Protein AF-A0A7C1H0N2-F1 (afdb_monomer)

Nearest PDB structures (foldseek):
  5ncs-assembly2_B  TM=9.407E-01  e=5.069E-09  Tannerella forsythia 92A2
  5nct-assembly1_A  TM=9.776E-01  e=1.432E-08  Tannerella forsythia
  4y3k-assembly2_B  TM=9.175E-01  e=9.668E-07  Homo sapiens
  5ei0-assembly1_A  TM=9.059E-01  e=1.722E-06  Homo sapiens
  5ei0-assembly2_E  TM=8.976E-01  e=2.732E-06  Homo sapiens

Foldseek 3Di:
DDDPPPPPPPPPDDDDPQPDDDDDDDPDDPDPDPPDPQPPQLVVLLVVLVVVVVVVVCVVDPPDDDDDDSLLVLLVLLLVLLVDDDPVNCVSCVSSSNNVPDNVRNQQSQQVVQVCVCVVDPSGHDFDAAEDEEALPDDDDPVSVVSCCVRVVYHYHHDDPVDPCVVVVVVVVVCVRSVNPD

Mean predicted aligned error: 9.92 Å

Secondary structure (DSSP, 8-state):
---------------------------------------HHHHHHHHHHHHHHHHHHHHHSTTS-----HHHHHHHHHHHHTT--HHHHHHHHHHTT-TTS-HHHHHHHHHHHHHHHTTS-TTS------EEEEETTS---HHHHHHHHHHH--EEEEE-TTSTHHHHHHHHHHHHHHTS--

Radius of gyration: 18.9 Å; Cα contacts (8 Å, |Δi|>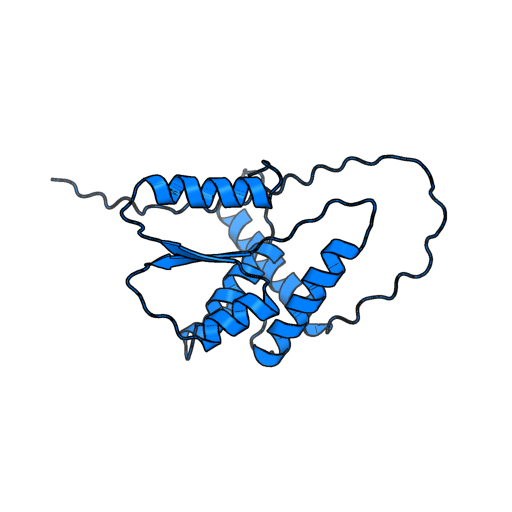4): 130; chains: 1; bounding box: 40×58×52 Å

Sequence (182 aa):
MRYCGSFVVVAILFVLLVSFSKNSSNASGLGQKKRSFLPKNVVEASNRFGMNLYNVIVVQDKDQNVVISPFSISLALMMAANGAAGKTLTEMQKVLQISDISLEKINPTVEKLMTELVKLDPGLSLKIGNSIWFRDDFQFKKTFFEQVKKYYHAELAAMNFDDPASLEQINSWISNATNNKI

Solvent-accessible surface area (backbone atoms only — not comparable to full-atom values): 11379 Å² total; per-residue (Å²): 138,86,82,81,78,74,77,80,73,80,76,80,78,57,66,82,77,80,81,84,70,83,83,91,80,80,97,76,76,92,62,84,70,78,74,79,87,67,60,65,69,59,55,51,15,51,52,51,28,33,55,52,51,49,56,55,47,56,69,70,48,68,98,58,91,86,69,78,56,50,66,64,54,48,50,56,51,51,52,53,41,67,73,45,57,70,70,60,26,52,53,51,28,51,63,52,46,36,72,94,53,56,66,85,60,48,40,61,51,50,29,49,48,55,64,45,58,52,62,68,45,90,85,51,94,57,78,89,72,42,72,48,79,41,56,65,91,59,88,74,61,64,68,43,56,53,48,36,36,70,31,56,60,34,46,78,42,73,37,61,84,86,44,78,65,48,60,56,54,53,50,51,50,47,16,62,56,52,75,68,66,82

Structure (mmCIF, N/CA/C/O backbone):
data_AF-A0A7C1H0N2-F1
#
_entry.id   AF-A0A7C1H0N2-F1
#
loop_
_atom_site.group_PDB
_atom_site.id
_atom_site.type_symbol
_atom_site.label_atom_id
_atom_site.label_alt_id
_atom_site.label_comp_id
_atom_site.label_asym_id
_atom_site.label_entity_id
_atom_site.label_seq_id
_atom_site.pdbx_PDB_ins_code
_atom_site.Cartn_x
_atom_site.Cartn_y
_atom_site.Cartn_z
_atom_site.occupancy
_atom_site.B_iso_or_equiv
_atom_site.auth_seq_id
_atom_site.auth_comp_id
_atom_site.auth_asym_id
_atom_site.auth_atom_id
_atom_site.pdbx_PDB_model_num
ATOM 1 N N . MET A 1 1 ? 10.683 -39.682 -11.875 1.00 37.03 1 MET A N 1
ATOM 2 C CA . MET A 1 1 ? 11.316 -38.412 -11.460 1.00 37.03 1 MET A CA 1
ATOM 3 C C . MET A 1 1 ? 10.219 -37.413 -11.166 1.00 37.03 1 MET A C 1
ATOM 5 O O . MET A 1 1 ? 9.351 -37.213 -12.003 1.00 37.03 1 MET A O 1
ATOM 9 N N . ARG A 1 2 ? 10.206 -36.902 -9.936 1.00 36.12 2 ARG A N 1
ATOM 10 C CA . ARG A 1 2 ? 9.238 -35.938 -9.411 1.00 36.12 2 ARG A CA 1
ATOM 11 C C . ARG A 1 2 ? 9.742 -34.529 -9.729 1.00 36.12 2 ARG A C 1
ATOM 13 O O . ARG A 1 2 ? 10.876 -34.236 -9.379 1.00 36.12 2 ARG A O 1
ATOM 20 N N . TYR A 1 3 ? 8.900 -33.668 -10.289 1.00 38.75 3 TYR A N 1
ATOM 21 C CA . TYR A 1 3 ? 9.014 -32.223 -10.089 1.00 38.75 3 TYR A CA 1
ATOM 22 C C . TYR A 1 3 ? 7.705 -31.749 -9.469 1.00 38.75 3 TYR A C 1
ATOM 24 O O . TYR A 1 3 ? 6.713 -31.490 -10.141 1.00 38.75 3 TYR A O 1
ATOM 32 N N . CYS A 1 4 ? 7.714 -31.746 -8.137 1.00 36.38 4 CYS A N 1
ATOM 33 C CA . CYS A 1 4 ? 6.770 -31.019 -7.313 1.00 36.38 4 CYS A CA 1
ATOM 34 C C . CYS A 1 4 ? 7.199 -29.551 -7.409 1.00 36.38 4 CYS A C 1
ATOM 36 O O . CYS A 1 4 ? 8.221 -29.171 -6.839 1.00 36.38 4 CYS A O 1
ATOM 38 N N . GLY A 1 5 ? 6.502 -28.762 -8.225 1.00 34.25 5 GLY A N 1
ATOM 39 C CA . GLY A 1 5 ? 6.701 -27.321 -8.265 1.00 34.25 5 GLY A CA 1
ATOM 40 C C . GLY A 1 5 ? 6.176 -26.734 -6.965 1.00 34.25 5 GLY A C 1
ATOM 41 O O . GLY A 1 5 ? 4.974 -26.511 -6.838 1.00 34.25 5 GLY A O 1
ATOM 42 N N . SER A 1 6 ? 7.065 -26.528 -5.993 1.00 33.34 6 SER A N 1
ATOM 43 C CA . SER A 1 6 ? 6.786 -25.679 -4.842 1.00 33.34 6 SER A CA 1
ATOM 44 C C . SER A 1 6 ? 6.386 -24.307 -5.367 1.00 33.34 6 SER A C 1
ATOM 46 O O . SER A 1 6 ? 7.228 -23.539 -5.829 1.00 33.34 6 SER A O 1
ATOM 48 N N . PHE A 1 7 ? 5.091 -24.005 -5.304 1.00 33.84 7 PHE A N 1
ATOM 49 C CA . PHE A 1 7 ? 4.634 -22.630 -5.236 1.00 33.84 7 PHE A CA 1
ATOM 50 C C . PHE A 1 7 ? 5.364 -22.004 -4.051 1.00 33.84 7 PHE A C 1
ATOM 52 O O . PHE A 1 7 ? 5.112 -22.355 -2.898 1.00 33.84 7 PHE A O 1
ATOM 59 N N . VAL A 1 8 ? 6.318 -21.122 -4.340 1.00 31.16 8 VAL A N 1
ATOM 60 C CA . VAL A 1 8 ? 6.863 -20.206 -3.347 1.00 31.16 8 VAL A CA 1
ATOM 61 C C . VAL A 1 8 ? 5.700 -19.304 -2.960 1.00 31.16 8 VAL A C 1
ATOM 63 O O . VAL A 1 8 ? 5.381 -18.329 -3.636 1.00 31.16 8 VAL A O 1
ATOM 66 N N . VAL A 1 9 ? 4.995 -19.703 -1.907 1.00 30.50 9 VAL A N 1
ATOM 67 C CA . VAL A 1 9 ? 4.082 -18.831 -1.186 1.00 30.50 9 VAL A CA 1
ATOM 68 C C . VAL A 1 9 ? 4.971 -17.745 -0.600 1.00 30.50 9 VAL A C 1
ATOM 70 O O . VAL A 1 9 ? 5.688 -17.974 0.371 1.00 30.50 9 VAL A O 1
ATOM 73 N N . VAL A 1 10 ? 4.979 -16.572 -1.231 1.00 31.38 10 VAL A N 1
ATOM 74 C CA . VAL A 1 10 ? 5.470 -15.356 -0.586 1.00 31.38 10 VAL A CA 1
ATOM 75 C C . VAL A 1 10 ? 4.502 -15.098 0.561 1.00 31.38 10 VAL A C 1
ATOM 77 O O . VAL A 1 10 ? 3.407 -14.571 0.372 1.00 31.38 10 VAL A O 1
ATOM 80 N N . ALA A 1 11 ? 4.867 -15.585 1.743 1.00 27.66 11 ALA A N 1
ATOM 81 C CA . ALA A 1 11 ? 4.147 -15.324 2.969 1.00 27.66 11 ALA A CA 1
ATOM 82 C C . ALA A 1 11 ? 4.303 -13.834 3.280 1.00 27.66 11 ALA A C 1
ATOM 84 O O . ALA A 1 11 ? 5.324 -13.396 3.802 1.00 27.66 11 ALA A O 1
ATOM 85 N N . ILE A 1 12 ? 3.295 -13.039 2.929 1.00 36.34 12 ILE A N 1
ATOM 86 C CA . ILE A 1 12 ? 3.193 -11.668 3.417 1.00 36.34 12 ILE A CA 1
ATOM 87 C C . ILE A 1 12 ? 2.600 -11.759 4.824 1.00 36.34 12 ILE A C 1
ATOM 89 O O . ILE A 1 12 ? 1.386 -11.706 5.021 1.00 36.34 12 ILE A O 1
ATOM 93 N N . LEU A 1 13 ? 3.474 -11.990 5.802 1.00 26.45 13 LEU A N 1
ATOM 94 C CA . LEU A 1 13 ? 3.116 -12.042 7.213 1.00 26.45 13 LEU A CA 1
ATOM 95 C C . LEU A 1 13 ? 2.857 -10.606 7.705 1.00 26.45 13 LEU A C 1
ATOM 97 O O . LEU A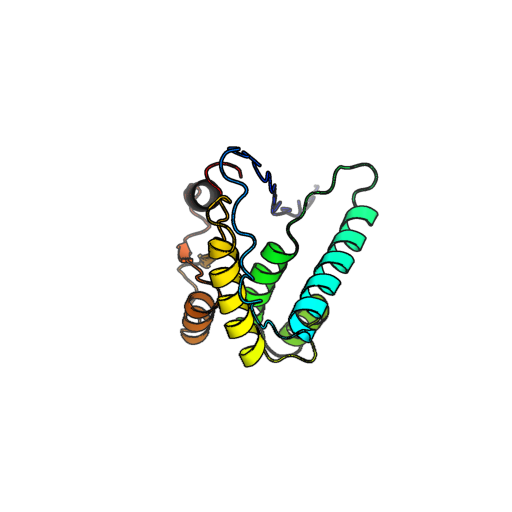 1 13 ? 3.783 -9.875 8.039 1.00 26.45 13 LEU A O 1
ATOM 101 N N . PHE A 1 14 ? 1.594 -10.173 7.735 1.00 39.19 14 PHE A N 1
ATOM 102 C CA . PHE A 1 14 ? 1.207 -8.908 8.370 1.00 39.19 14 PHE A CA 1
ATOM 103 C C . PHE A 1 14 ? 0.806 -9.151 9.828 1.00 39.19 14 PHE A C 1
ATOM 105 O O . PHE A 1 14 ? -0.374 -9.280 10.147 1.00 39.19 14 PHE A O 1
ATOM 112 N N . VAL A 1 15 ? 1.787 -9.184 10.732 1.00 27.45 15 VAL A N 1
ATOM 113 C CA . VAL A 1 15 ? 1.521 -9.179 12.177 1.00 27.45 15 VAL A CA 1
ATOM 114 C C . VAL A 1 15 ? 1.393 -7.735 12.659 1.00 27.45 15 VAL A C 1
ATOM 116 O O . VAL A 1 15 ? 2.379 -7.064 12.943 1.00 27.45 15 VAL A O 1
ATOM 119 N N . LEU A 1 16 ? 0.164 -7.235 12.799 1.00 32.22 16 LEU A N 1
ATOM 120 C CA . LEU A 1 16 ? -0.071 -6.039 13.610 1.00 32.22 16 LEU A CA 1
ATOM 121 C C . LEU A 1 16 ? -0.121 -6.431 15.091 1.00 32.22 16 LEU A C 1
ATOM 123 O O . LEU A 1 16 ? -1.181 -6.751 15.624 1.00 32.22 16 LEU A O 1
ATOM 127 N N . LEU A 1 17 ? 1.013 -6.333 15.784 1.00 27.34 17 LEU A N 1
ATOM 128 C CA . LEU A 1 17 ? 0.999 -6.112 17.229 1.00 27.34 17 LEU A CA 1
ATOM 129 C C . LEU A 1 17 ? 0.864 -4.611 17.481 1.00 27.34 17 LEU A C 1
ATOM 131 O O . LEU A 1 17 ? 1.855 -3.882 17.554 1.00 27.34 17 LEU A O 1
ATOM 135 N N . VAL A 1 18 ? -0.373 -4.139 17.650 1.00 34.66 18 VAL A N 1
ATOM 136 C CA . VAL A 1 18 ? -0.602 -2.820 18.247 1.00 34.66 18 VAL A CA 1
ATOM 137 C C . VAL A 1 18 ? -0.162 -2.913 19.709 1.00 34.66 18 VAL A C 1
ATOM 139 O O . VAL A 1 18 ? -0.878 -3.432 20.561 1.00 34.66 18 VAL A O 1
ATOM 142 N N . SER A 1 19 ? 1.058 -2.464 20.005 1.00 31.34 19 SER A N 1
ATOM 143 C CA . SER A 1 19 ? 1.514 -2.305 21.386 1.00 31.34 19 SER A CA 1
ATOM 144 C C . SER A 1 19 ? 0.782 -1.103 21.988 1.00 31.34 19 SER A C 1
ATOM 146 O O . SER A 1 19 ? 1.217 0.036 21.838 1.00 31.34 19 SER A O 1
ATOM 148 N N . PHE A 1 20 ? -0.359 -1.342 22.636 1.00 39.38 20 PHE A N 1
ATOM 149 C CA . PHE A 1 20 ? -1.052 -0.321 23.418 1.00 39.38 20 PHE A CA 1
ATOM 150 C C . PHE A 1 20 ? -0.305 -0.108 24.735 1.00 39.38 20 PHE A C 1
ATOM 152 O O . PHE A 1 20 ? -0.447 -0.891 25.669 1.00 39.38 20 PHE A O 1
ATOM 159 N N . SER A 1 21 ? 0.481 0.963 24.825 1.00 34.44 21 SER A N 1
ATOM 160 C CA . SER A 1 21 ? 0.992 1.452 26.106 1.00 34.44 21 SER A CA 1
ATOM 161 C C . SER A 1 21 ? 0.251 2.739 26.454 1.00 34.44 21 SER A C 1
ATOM 163 O O . SER A 1 21 ? 0.458 3.776 25.828 1.00 34.44 21 SER A O 1
ATOM 165 N N . LYS A 1 22 ? -0.685 2.659 27.406 1.00 33.00 22 LYS A N 1
ATOM 166 C CA . LYS A 1 22 ? -1.461 3.809 27.880 1.00 33.00 22 LYS A CA 1
ATOM 167 C C . LYS A 1 22 ? -0.729 4.425 29.067 1.00 33.00 22 LYS A C 1
ATOM 169 O O . LYS A 1 22 ? -0.801 3.884 30.166 1.00 33.00 22 LYS A O 1
ATOM 174 N N . ASN A 1 23 ? -0.056 5.556 28.868 1.00 39.59 23 ASN A N 1
ATOM 175 C CA . ASN A 1 23 ? 0.416 6.355 29.996 1.00 39.59 23 ASN A CA 1
ATOM 176 C C . ASN A 1 23 ? -0.738 7.254 30.464 1.00 39.59 23 ASN A C 1
ATOM 178 O O . ASN A 1 23 ? -1.213 8.111 29.720 1.00 39.59 23 ASN A O 1
ATOM 182 N N . SER A 1 24 ? -1.266 6.980 31.656 1.00 49.47 24 SER A N 1
ATOM 183 C CA . SER A 1 24 ? -2.447 7.652 32.198 1.00 49.47 24 SER A CA 1
ATOM 184 C C . SER A 1 24 ? -2.051 8.868 33.028 1.00 49.47 24 SER A C 1
ATOM 186 O O . SER A 1 24 ? -1.847 8.758 34.234 1.00 49.47 24 SER A O 1
ATOM 188 N N . SER A 1 25 ? -2.052 10.041 32.404 1.00 46.94 25 SER A N 1
ATOM 189 C CA . SER A 1 25 ? -2.292 11.307 33.099 1.00 46.94 25 SER A CA 1
ATOM 190 C C . SER A 1 25 ? -2.840 12.345 32.115 1.00 46.94 25 SER A C 1
ATOM 192 O O . SER A 1 25 ? -2.307 12.530 31.027 1.00 46.94 25 SER A O 1
ATOM 194 N N . ASN A 1 26 ? -3.924 13.009 32.529 1.00 37.78 26 ASN A N 1
ATOM 195 C CA . ASN A 1 26 ? -4.675 14.078 31.847 1.00 37.78 26 ASN A CA 1
ATOM 196 C C . ASN A 1 26 ? -5.789 13.636 30.881 1.00 37.78 26 ASN A C 1
ATOM 198 O O . ASN A 1 26 ? -5.748 13.848 29.671 1.00 37.78 26 ASN A O 1
ATOM 202 N N . ALA A 1 27 ? -6.872 13.119 31.467 1.00 45.31 27 ALA A N 1
ATOM 203 C CA . ALA A 1 27 ? -8.202 13.193 30.872 1.00 45.31 27 ALA A CA 1
ATOM 204 C C . ALA A 1 27 ? -8.774 14.612 31.060 1.00 45.31 27 ALA A C 1
ATOM 206 O O . ALA A 1 27 ? -9.548 14.867 31.979 1.00 45.31 27 ALA A O 1
ATOM 207 N N . SER A 1 28 ? -8.386 15.553 30.202 1.00 38.44 28 SER A N 1
ATOM 208 C CA . SER A 1 28 ? -9.039 16.863 30.117 1.00 38.44 28 SER A CA 1
ATOM 209 C C . SER A 1 28 ? -8.901 17.438 28.709 1.00 38.44 28 SER A C 1
ATOM 211 O O . SER A 1 28 ? -7.868 17.971 28.323 1.00 38.44 28 SER A O 1
ATOM 213 N N . GLY A 1 29 ? -9.979 17.315 27.927 1.00 35.66 29 GLY A N 1
ATOM 214 C CA . GLY A 1 29 ? -10.110 17.984 26.633 1.00 35.66 29 GLY A CA 1
ATOM 215 C C . GLY A 1 29 ? -10.558 17.081 25.489 1.00 35.66 29 GLY A C 1
ATOM 216 O O . GLY A 1 29 ? -9.870 16.989 24.477 1.00 35.66 29 GLY A O 1
ATOM 217 N N . LEU A 1 30 ? -11.755 16.489 25.574 1.00 37.34 30 LEU A N 1
ATOM 218 C CA . LEU A 1 30 ? -12.496 16.089 24.366 1.00 37.34 30 LEU A CA 1
ATOM 219 C C . LEU A 1 30 ? -13.040 17.353 23.672 1.00 37.34 30 LEU A C 1
ATOM 221 O O . LEU A 1 30 ? -14.242 17.538 23.505 1.00 37.34 30 LEU A O 1
ATOM 225 N N . GLY A 1 31 ? -12.133 18.261 23.300 1.00 39.88 31 GLY A N 1
ATOM 226 C CA . GLY A 1 31 ? -12.419 19.300 22.325 1.00 39.88 31 GLY A CA 1
ATOM 227 C C . GLY A 1 31 ? -12.743 18.605 21.012 1.00 39.88 31 GLY A C 1
ATOM 228 O O . GLY A 1 31 ? -12.049 17.666 20.622 1.00 39.88 31 GLY A O 1
ATOM 229 N N . GLN A 1 32 ? -13.833 19.018 20.369 1.00 42.97 32 GLN A N 1
ATOM 230 C CA . GLN A 1 32 ? -14.302 18.480 19.096 1.00 42.97 32 GLN A CA 1
ATOM 231 C C . GLN A 1 32 ? -13.157 18.473 18.068 1.00 42.97 32 GLN A C 1
ATOM 233 O O . GLN A 1 32 ? -12.900 19.470 17.394 1.00 42.97 32 GLN A O 1
ATOM 238 N N . LYS A 1 33 ? -12.444 17.344 17.944 1.00 49.34 33 LYS A N 1
ATOM 239 C CA . LYS A 1 33 ? -11.475 17.125 16.870 1.00 49.34 33 LYS A CA 1
ATOM 240 C C . LYS A 1 33 ? -12.263 17.202 15.571 1.00 49.34 33 LYS A C 1
ATOM 242 O O . LYS A 1 33 ? -13.164 16.394 15.348 1.00 49.34 33 LYS A O 1
ATOM 247 N N . LYS A 1 34 ? -11.957 18.215 14.756 1.00 46.41 34 LYS A N 1
ATOM 248 C CA . LYS A 1 34 ? -12.478 18.415 13.398 1.00 46.41 34 LYS A CA 1
ATOM 249 C C . LYS A 1 34 ? -12.524 17.047 12.707 1.00 46.41 34 LYS A C 1
ATOM 251 O O . LYS A 1 34 ? -11.472 16.483 12.421 1.00 46.41 34 LYS A O 1
ATOM 256 N N . ARG A 1 35 ? -13.723 16.483 12.502 1.00 56.00 35 ARG A N 1
ATOM 257 C CA . ARG A 1 35 ? -13.874 15.239 11.735 1.00 56.00 35 ARG A CA 1
ATOM 258 C C . ARG A 1 35 ? -13.247 15.491 10.375 1.00 56.00 35 ARG A C 1
ATOM 260 O O . ARG A 1 35 ? -13.661 16.420 9.678 1.00 56.00 35 ARG A O 1
ATOM 267 N N . SER A 1 36 ? -12.255 14.692 10.006 1.00 57.66 36 SER A N 1
ATOM 268 C CA . SER A 1 36 ? -11.798 14.687 8.632 1.00 57.66 36 SER A CA 1
ATOM 269 C C . SER A 1 36 ? -12.977 14.326 7.740 1.00 57.66 36 SER A C 1
ATOM 271 O O . SER A 1 36 ? -13.649 13.310 7.927 1.00 57.66 36 SER A O 1
ATOM 273 N N . PHE A 1 37 ? -13.299 15.213 6.802 1.00 67.44 37 PHE A N 1
ATOM 274 C CA . PHE A 1 37 ? -14.357 14.963 5.835 1.00 67.44 37 PHE A CA 1
ATOM 275 C C . PHE A 1 37 ? -13.800 14.023 4.765 1.00 67.44 37 PHE A C 1
ATOM 277 O O . PHE A 1 37 ? -13.382 14.460 3.691 1.00 67.44 37 PHE A O 1
ATOM 284 N N . LEU A 1 38 ? -13.686 12.740 5.107 1.00 80.44 38 LEU A N 1
ATOM 285 C CA . LEU A 1 38 ? -13.465 11.698 4.118 1.00 80.44 38 LEU A CA 1
ATOM 286 C C . LEU A 1 38 ? -14.788 11.438 3.394 1.00 80.44 38 LEU A C 1
ATOM 288 O O . LEU A 1 38 ? -15.837 11.380 4.043 1.00 80.44 38 LEU A O 1
ATOM 292 N N . PRO A 1 39 ? -14.770 11.277 2.063 1.00 87.06 39 PRO A N 1
ATOM 293 C CA . PRO A 1 39 ? -15.962 10.917 1.317 1.00 87.06 39 PRO A CA 1
ATOM 294 C C . PRO A 1 39 ? -16.572 9.626 1.874 1.00 87.06 39 PRO A C 1
ATOM 296 O O . PRO A 1 39 ? -15.901 8.596 1.959 1.00 87.06 39 PRO A O 1
ATOM 299 N N . LYS A 1 40 ? -17.859 9.673 2.237 1.00 89.88 40 LYS A N 1
ATOM 300 C CA . LYS A 1 40 ? -18.586 8.542 2.836 1.00 89.88 40 LYS A CA 1
ATOM 301 C C . LYS A 1 40 ? -18.466 7.264 1.997 1.00 89.88 40 LYS A C 1
ATOM 303 O O . LYS A 1 40 ? -18.209 6.198 2.542 1.00 89.88 40 LYS A O 1
ATOM 308 N N . ASN A 1 41 ? -18.556 7.390 0.676 1.00 89.44 41 ASN A N 1
ATOM 309 C CA . ASN A 1 41 ? -18.429 6.270 -0.255 1.00 89.44 41 ASN A CA 1
ATOM 310 C C . ASN A 1 41 ? -17.041 5.598 -0.215 1.00 89.44 41 ASN A C 1
ATOM 312 O O . ASN A 1 41 ? -16.957 4.388 -0.396 1.00 89.44 41 ASN A O 1
ATOM 316 N N . VAL A 1 42 ? -15.965 6.350 0.051 1.00 90.50 42 VAL A N 1
ATOM 317 C CA . VAL A 1 42 ? -14.602 5.799 0.182 1.00 90.50 42 VAL A CA 1
ATOM 318 C C . VAL A 1 42 ? -14.454 5.025 1.492 1.00 90.50 42 VAL A C 1
ATOM 320 O O . VAL A 1 42 ? -13.893 3.932 1.503 1.00 90.50 42 VAL A O 1
ATOM 323 N N . VAL A 1 43 ? -15.003 5.556 2.587 1.00 91.00 43 VAL A N 1
ATOM 324 C CA . VAL A 1 43 ? -15.013 4.867 3.888 1.00 91.00 43 VAL A CA 1
ATOM 325 C C . VAL A 1 43 ? -15.813 3.566 3.800 1.00 91.00 43 VAL A C 1
ATOM 327 O O . VAL A 1 43 ? -15.349 2.517 4.236 1.00 91.00 43 VAL A O 1
ATOM 330 N N . GLU A 1 44 ? -16.994 3.611 3.188 1.00 93.75 44 GLU A N 1
ATOM 331 C CA . GLU A 1 44 ? -17.831 2.427 2.996 1.00 93.75 44 GLU A CA 1
ATOM 332 C C . GLU A 1 44 ? -17.170 1.382 2.091 1.00 93.75 44 GLU A C 1
ATOM 334 O O . GLU A 1 44 ? -17.252 0.193 2.390 1.00 93.75 44 GLU A O 1
ATOM 339 N N . ALA A 1 45 ? -16.489 1.803 1.020 1.00 94.75 45 ALA A N 1
ATOM 340 C CA . ALA A 1 45 ? -15.711 0.908 0.167 1.00 94.75 45 ALA A CA 1
ATOM 341 C C . ALA A 1 45 ? -14.598 0.200 0.954 1.00 94.75 45 ALA A C 1
ATOM 343 O O . ALA A 1 45 ? -14.516 -1.026 0.920 1.00 94.75 45 ALA A O 1
ATOM 344 N N . SER A 1 46 ? -13.806 0.951 1.724 1.00 94.12 46 SER A N 1
ATOM 345 C CA . SER A 1 46 ? -12.735 0.403 2.568 1.00 94.12 46 SER A CA 1
ATOM 346 C C . SER A 1 46 ? -13.268 -0.603 3.598 1.00 94.12 46 SER A C 1
ATOM 348 O O . SER A 1 46 ? -12.735 -1.706 3.737 1.00 94.12 46 SER A O 1
ATOM 350 N N . ASN A 1 47 ? -14.387 -0.280 4.256 1.00 95.75 47 ASN A N 1
ATOM 351 C CA . ASN A 1 47 ? -15.029 -1.182 5.212 1.00 95.75 47 ASN A CA 1
ATOM 352 C C . ASN A 1 47 ? -15.555 -2.455 4.536 1.00 95.75 47 ASN A C 1
ATOM 354 O O . ASN A 1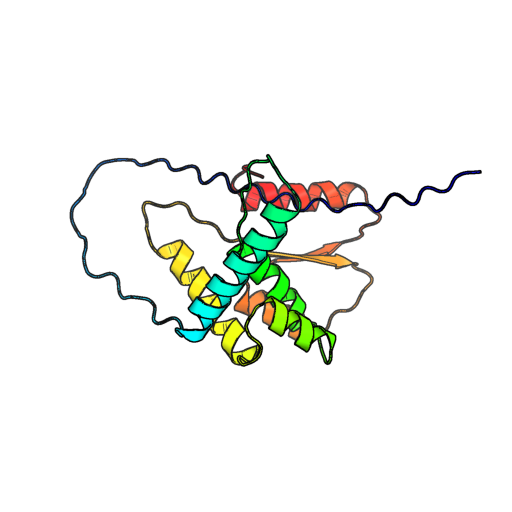 47 ? -15.330 -3.551 5.047 1.00 95.75 47 ASN A O 1
ATOM 358 N N . ARG A 1 48 ? -16.222 -2.341 3.377 1.00 97.88 48 ARG A N 1
ATOM 359 C CA . ARG A 1 48 ? -16.674 -3.514 2.610 1.00 97.88 48 ARG A CA 1
ATOM 360 C C . ARG A 1 48 ? -15.499 -4.382 2.177 1.00 97.88 48 ARG A C 1
ATOM 362 O O . ARG A 1 48 ? -15.576 -5.596 2.325 1.00 97.88 48 ARG A O 1
ATOM 369 N N . PHE A 1 49 ? -14.417 -3.777 1.686 1.00 97.69 49 PHE A N 1
ATOM 370 C CA . PHE A 1 49 ? -13.199 -4.499 1.329 1.00 97.69 49 PHE A CA 1
ATOM 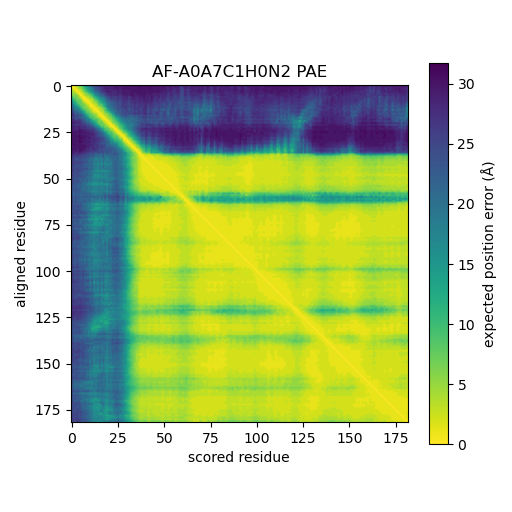371 C C . PHE A 1 49 ? -12.669 -5.293 2.526 1.00 97.69 49 PHE A C 1
ATOM 373 O O . PHE A 1 49 ? -12.446 -6.495 2.405 1.00 97.69 49 PHE A O 1
ATOM 380 N N . GLY A 1 50 ? -12.536 -4.656 3.692 1.00 96.94 50 GLY A N 1
ATOM 381 C CA . GLY A 1 50 ? -12.009 -5.323 4.879 1.00 96.94 50 GLY A CA 1
ATOM 382 C C . GLY A 1 50 ? -12.890 -6.442 5.416 1.00 96.94 50 GLY A C 1
ATOM 383 O O . GLY A 1 50 ? -12.368 -7.508 5.735 1.00 96.94 50 GLY A O 1
ATOM 384 N N . MET A 1 51 ? -14.210 -6.252 5.445 1.00 96.88 51 MET A N 1
ATOM 385 C CA . MET A 1 51 ? -15.140 -7.308 5.856 1.00 96.88 51 MET A CA 1
ATOM 386 C C . MET A 1 51 ? -15.146 -8.477 4.866 1.00 96.88 51 MET A C 1
ATOM 388 O O . MET A 1 51 ? -15.126 -9.633 5.283 1.00 96.88 51 MET A O 1
ATOM 392 N N . ASN A 1 52 ? -15.120 -8.198 3.559 1.00 96.94 52 ASN A N 1
ATOM 393 C CA . ASN A 1 52 ? -15.042 -9.242 2.538 1.00 96.94 52 ASN A CA 1
ATOM 394 C C . ASN A 1 52 ? -13.729 -10.026 2.647 1.00 96.94 52 ASN A C 1
ATOM 396 O O . ASN A 1 52 ? -13.755 -11.252 2.626 1.00 96.94 52 ASN A O 1
ATOM 400 N N . LEU A 1 53 ? -12.597 -9.334 2.807 1.00 95.94 53 LEU A N 1
ATOM 401 C CA . LEU A 1 53 ? -11.291 -9.963 2.985 1.00 95.94 53 LEU A CA 1
ATOM 402 C C . LEU A 1 53 ? -11.260 -10.853 4.232 1.00 95.94 53 LEU A C 1
ATOM 404 O O . LEU A 1 53 ? -10.840 -12.003 4.149 1.00 95.94 53 LEU A O 1
ATOM 408 N N . TYR A 1 54 ? -11.744 -10.340 5.365 1.00 94.31 54 TYR A N 1
ATOM 409 C CA . TYR A 1 54 ? -11.840 -11.108 6.603 1.00 94.31 54 TYR A CA 1
ATOM 410 C C . TYR A 1 54 ? -12.654 -12.390 6.404 1.00 94.31 54 TYR A C 1
ATOM 412 O O . TYR A 1 54 ? -12.182 -13.467 6.754 1.00 94.31 54 TYR A O 1
ATOM 420 N N . ASN A 1 55 ? -13.826 -12.288 5.768 1.00 93.06 55 ASN A N 1
ATOM 421 C CA . ASN A 1 55 ? -14.691 -13.435 5.494 1.00 93.06 55 ASN A CA 1
ATOM 422 C C . ASN A 1 55 ? -14.011 -14.493 4.614 1.00 93.06 55 ASN A C 1
ATOM 424 O O . ASN A 1 55 ? -14.213 -15.684 4.835 1.00 93.06 55 ASN A O 1
ATOM 428 N N . VAL A 1 56 ? -13.198 -14.086 3.632 1.00 93.00 56 VAL A N 1
ATOM 429 C CA . VAL A 1 56 ? -12.423 -15.040 2.823 1.00 93.00 56 VA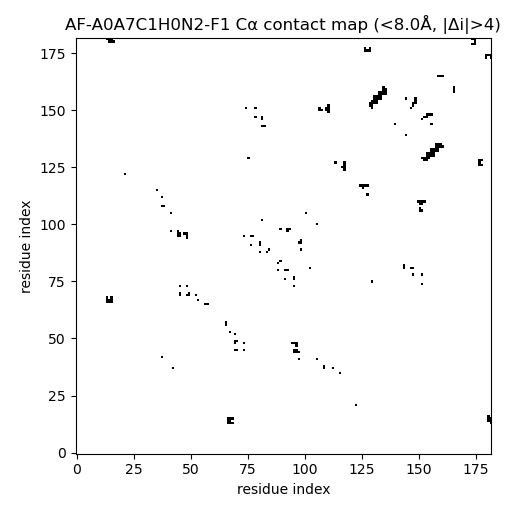L A CA 1
ATOM 430 C C . VAL A 1 56 ? -11.385 -15.765 3.682 1.00 93.00 56 VAL A C 1
ATOM 432 O O . VAL A 1 56 ? -11.281 -16.986 3.593 1.00 93.00 56 VAL A O 1
ATOM 435 N N . ILE A 1 57 ? -10.657 -15.037 4.532 1.00 91.50 57 ILE A N 1
ATOM 436 C CA . ILE A 1 57 ? -9.570 -15.599 5.347 1.00 91.50 57 ILE A CA 1
ATOM 437 C C . ILE A 1 57 ? -10.109 -16.566 6.407 1.00 91.50 57 ILE A C 1
ATOM 439 O O . ILE A 1 57 ? -9.640 -17.695 6.490 1.00 91.50 57 ILE A O 1
ATOM 443 N N . VAL A 1 58 ? -11.143 -16.188 7.168 1.00 89.25 58 VAL A N 1
ATOM 444 C CA . VAL A 1 58 ? -11.689 -17.056 8.236 1.00 89.25 58 VAL A CA 1
ATOM 445 C C . VAL A 1 58 ? -12.314 -18.351 7.714 1.00 89.25 58 VAL A C 1
ATOM 447 O O . VAL A 1 58 ? -12.410 -19.333 8.445 1.00 89.25 58 VAL A O 1
ATOM 450 N N . VAL A 1 59 ? -12.763 -18.370 6.456 1.00 87.19 59 VAL A N 1
ATOM 451 C CA . VAL A 1 59 ? -13.283 -19.589 5.821 1.00 87.19 59 VAL A CA 1
ATOM 452 C C . VAL A 1 59 ? -12.148 -20.535 5.420 1.00 87.19 59 VAL A C 1
ATOM 454 O O . VAL A 1 59 ? -12.349 -21.752 5.444 1.00 87.19 59 VAL A O 1
ATOM 457 N N . GLN A 1 60 ? -10.986 -19.991 5.049 1.00 84.31 60 GLN A N 1
ATOM 458 C CA . GLN A 1 60 ? -9.806 -20.759 4.646 1.00 84.31 60 GLN A CA 1
ATOM 459 C C . GLN A 1 60 ? -9.041 -21.301 5.859 1.00 84.31 60 GLN A C 1
ATOM 461 O O . GLN A 1 60 ? -8.765 -22.498 5.910 1.00 84.31 60 GLN A O 1
ATOM 466 N N . ASP A 1 61 ? -8.793 -20.457 6.860 1.00 81.25 61 ASP A N 1
ATOM 467 C CA . ASP A 1 61 ? -7.986 -20.783 8.040 1.00 81.25 61 ASP A CA 1
ATOM 468 C C . ASP A 1 61 ? -8.871 -21.070 9.256 1.00 81.25 61 ASP A C 1
ATOM 470 O O . ASP A 1 61 ? -8.876 -20.347 10.258 1.00 81.25 61 ASP A O 1
ATOM 474 N N . LYS A 1 62 ? -9.666 -22.142 9.153 1.00 79.00 62 LYS A N 1
ATOM 475 C CA . LYS A 1 62 ? -10.513 -22.592 10.264 1.00 79.00 62 LYS A CA 1
ATOM 476 C C . LYS A 1 62 ? -9.643 -22.907 11.485 1.00 79.00 62 LYS A C 1
ATOM 478 O O . LYS A 1 62 ? -8.576 -23.505 11.366 1.00 79.00 62 LYS A O 1
ATOM 483 N N . ASP A 1 63 ? -10.120 -22.492 12.654 1.00 83.81 63 ASP A N 1
ATOM 484 C CA . ASP A 1 63 ? -9.513 -22.760 13.965 1.00 83.81 63 ASP A CA 1
ATOM 485 C C . ASP A 1 63 ? -8.171 -22.053 14.248 1.00 83.81 63 ASP A C 1
ATOM 487 O O . ASP A 1 63 ? -7.472 -22.414 15.196 1.00 83.81 63 ASP A O 1
ATOM 491 N N . GLN A 1 64 ? -7.816 -21.017 13.477 1.00 87.81 64 GLN A N 1
ATOM 492 C CA . GLN A 1 64 ? -6.645 -20.169 13.735 1.00 87.81 64 GLN A CA 1
ATOM 493 C C . GLN A 1 64 ? -7.032 -18.752 14.173 1.00 87.81 64 GLN A C 1
ATOM 495 O O . GLN A 1 64 ? -8.093 -18.225 13.834 1.00 87.81 64 GLN A O 1
ATOM 500 N N . ASN A 1 65 ? -6.133 -18.102 14.915 1.00 90.31 65 ASN A N 1
ATOM 501 C CA . ASN A 1 65 ? -6.266 -16.679 15.209 1.00 90.31 65 ASN A CA 1
ATOM 502 C C . ASN A 1 65 ? -6.009 -15.867 13.936 1.00 90.31 65 ASN A C 1
ATOM 504 O O . ASN A 1 65 ? -4.946 -15.982 13.331 1.00 90.31 65 ASN A O 1
ATOM 508 N N . VAL A 1 66 ? -6.950 -14.996 13.574 1.00 90.56 66 VAL A N 1
ATOM 509 C CA . VAL A 1 66 ? -6.818 -14.109 12.412 1.00 90.56 66 VAL A CA 1
ATOM 510 C C . VAL A 1 66 ? -6.544 -12.684 12.882 1.00 90.56 66 VAL A C 1
ATOM 512 O O . VAL A 1 66 ? -7.372 -12.067 13.551 1.00 90.56 66 VAL A O 1
ATOM 515 N N . VAL A 1 67 ? -5.389 -12.147 12.489 1.00 91.25 67 VAL A N 1
ATOM 516 C CA . VAL A 1 67 ? -5.021 -10.736 12.662 1.00 91.25 67 VAL A CA 1
ATOM 517 C C . VAL A 1 67 ? -4.640 -10.188 11.297 1.00 91.25 67 VAL A C 1
ATOM 519 O O . VAL A 1 67 ? -3.720 -10.692 10.663 1.00 91.25 67 VAL A O 1
ATOM 522 N N . ILE A 1 68 ? -5.356 -9.164 10.834 1.00 92.81 68 ILE A N 1
ATOM 523 C CA . ILE A 1 68 ? -5.125 -8.550 9.525 1.00 92.81 68 ILE A CA 1
ATOM 524 C C . ILE A 1 68 ? -5.249 -7.032 9.598 1.00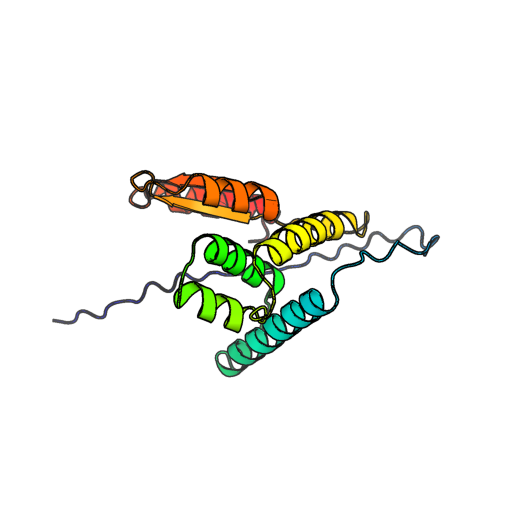 92.81 68 ILE A C 1
ATOM 526 O O . ILE A 1 68 ? -6.011 -6.491 10.400 1.00 92.81 68 ILE A O 1
ATOM 530 N N . SER A 1 69 ? -4.540 -6.350 8.698 1.00 95.62 69 SER A N 1
ATOM 531 C CA . SER A 1 69 ? -4.734 -4.930 8.400 1.00 95.62 69 SER A CA 1
ATOM 532 C C . SER A 1 69 ? -5.359 -4.779 7.014 1.00 95.62 69 SER A C 1
ATOM 534 O O . SER A 1 69 ? -4.627 -4.666 6.024 1.00 95.62 69 SER A O 1
ATOM 536 N N . PRO A 1 70 ? -6.699 -4.754 6.889 1.00 96.62 70 PRO A N 1
ATOM 537 C CA . PRO A 1 70 ? -7.320 -4.522 5.593 1.00 96.62 70 PRO A CA 1
ATOM 538 C C . PRO A 1 70 ? -6.882 -3.202 4.971 1.00 96.62 70 PRO A C 1
ATOM 540 O O . PRO A 1 70 ? -6.681 -3.117 3.765 1.00 96.62 70 PRO A O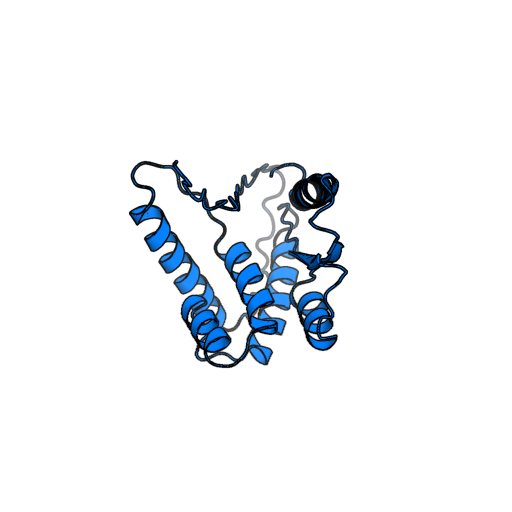 1
ATOM 543 N N . PHE A 1 71 ? -6.665 -2.177 5.796 1.00 94.69 71 PHE A N 1
ATOM 544 C CA . PHE A 1 71 ? -6.207 -0.891 5.303 1.00 94.69 71 PHE A CA 1
ATOM 545 C C . PHE A 1 71 ? -4.833 -1.001 4.628 1.00 94.69 71 PHE A C 1
ATOM 547 O O . PHE A 1 71 ? -4.711 -0.615 3.469 1.00 94.69 71 PHE A O 1
ATOM 554 N N . SER A 1 72 ? -3.835 -1.616 5.274 1.00 96.69 72 SER A N 1
ATOM 555 C CA . SER A 1 72 ? -2.498 -1.795 4.679 1.00 96.69 72 SER A CA 1
ATOM 556 C C . SER A 1 72 ? -2.537 -2.606 3.379 1.00 96.69 72 SER A C 1
ATOM 558 O O . SER A 1 72 ? -1.898 -2.229 2.399 1.00 96.69 72 SER A O 1
ATOM 560 N N . ILE A 1 73 ? -3.340 -3.675 3.329 1.00 97.94 73 ILE A N 1
ATOM 561 C CA . ILE A 1 73 ? -3.509 -4.490 2.115 1.00 97.94 73 ILE A CA 1
ATOM 562 C C . ILE A 1 73 ? -4.170 -3.665 1.001 1.00 97.94 73 ILE A C 1
ATOM 564 O O . ILE A 1 73 ? -3.744 -3.727 -0.154 1.00 97.94 73 ILE A O 1
ATOM 568 N N . SER A 1 74 ? -5.170 -2.843 1.336 1.00 97.44 74 SER A N 1
ATOM 569 C CA . SER A 1 74 ? -5.817 -1.965 0.358 1.00 97.44 74 SER A CA 1
ATOM 570 C C . SER A 1 74 ? -4.842 -0.938 -0.227 1.00 97.44 74 SER A C 1
ATOM 572 O O . SER A 1 74 ? -4.870 -0.718 -1.434 1.00 97.44 74 SER A O 1
ATOM 574 N N . LEU A 1 75 ? -3.929 -0.374 0.578 1.00 97.56 75 LEU A N 1
ATOM 575 C CA . LEU A 1 75 ? -2.905 0.563 0.100 1.00 97.56 75 LEU A CA 1
ATOM 576 C C . LEU A 1 75 ? -1.973 -0.099 -0.918 1.00 97.56 75 LEU A C 1
ATOM 578 O O . LEU A 1 75 ? -1.753 0.463 -1.990 1.00 97.56 75 LEU A O 1
ATOM 582 N N . ALA A 1 76 ? -1.487 -1.309 -0.627 1.00 98.19 76 ALA A N 1
ATOM 583 C CA . ALA A 1 76 ? -0.635 -2.063 -1.545 1.00 98.19 76 ALA A CA 1
ATOM 584 C C . ALA A 1 76 ? -1.340 -2.344 -2.884 1.00 98.19 76 ALA A C 1
ATOM 586 O O . ALA A 1 76 ? -0.783 -2.098 -3.956 1.00 98.19 76 ALA A O 1
ATOM 587 N N . LEU A 1 77 ? -2.601 -2.784 -2.834 1.00 98.44 77 LEU A N 1
ATOM 588 C CA . LEU A 1 77 ? -3.403 -3.036 -4.033 1.00 98.44 77 LEU A CA 1
ATOM 589 C C . LEU A 1 77 ? -3.715 -1.751 -4.807 1.00 98.44 77 LEU A C 1
ATOM 591 O O . LEU A 1 77 ? -3.676 -1.755 -6.034 1.00 98.44 77 LEU A O 1
ATOM 595 N N . MET A 1 78 ? -3.999 -0.642 -4.125 1.00 98.06 78 MET A N 1
ATOM 596 C CA . MET A 1 78 ? -4.241 0.641 -4.780 1.00 98.06 78 MET A CA 1
ATOM 597 C C . MET A 1 78 ? -2.968 1.203 -5.429 1.00 98.06 78 MET A C 1
ATOM 599 O O . MET A 1 78 ? -3.047 1.745 -6.532 1.00 98.06 78 MET A O 1
ATOM 603 N N . MET A 1 79 ? -1.789 1.029 -4.818 1.00 98.50 79 MET A N 1
ATOM 604 C CA . MET A 1 79 ? -0.514 1.352 -5.471 1.00 98.50 79 MET A CA 1
ATOM 605 C C . MET A 1 79 ? -0.352 0.554 -6.764 1.00 98.50 79 MET A C 1
ATOM 607 O O . MET A 1 79 ? -0.100 1.143 -7.809 1.00 98.50 79 MET A O 1
ATOM 611 N N . ALA A 1 80 ? -0.583 -0.761 -6.736 1.00 98.06 80 ALA A N 1
ATOM 612 C CA . ALA A 1 80 ? -0.529 -1.587 -7.941 1.00 98.06 80 ALA A CA 1
ATOM 613 C C . ALA A 1 80 ? -1.597 -1.187 -8.985 1.00 98.06 80 ALA A C 1
ATOM 615 O O . ALA A 1 80 ? -1.310 -1.178 -10.182 1.00 98.06 80 ALA A O 1
ATOM 616 N N . ALA A 1 81 ? -2.795 -0.773 -8.555 1.00 98.12 81 ALA A N 1
ATOM 617 C CA . ALA A 1 81 ? -3.861 -0.321 -9.451 1.00 98.12 81 ALA A CA 1
ATOM 618 C C . ALA A 1 81 ? -3.461 0.926 -10.258 1.00 98.12 81 ALA A C 1
ATOM 620 O O . ALA A 1 81 ? -3.840 1.038 -11.419 1.00 98.12 81 ALA A O 1
ATOM 621 N N . ASN A 1 82 ? -2.632 1.816 -9.699 1.00 97.75 82 ASN A N 1
ATOM 622 C CA . ASN A 1 82 ? -2.090 2.975 -10.422 1.00 97.75 82 ASN A CA 1
ATOM 623 C C . ASN A 1 82 ? -1.156 2.589 -11.590 1.00 97.75 82 ASN A C 1
ATOM 625 O O . ASN A 1 82 ? -0.889 3.412 -12.465 1.00 97.75 82 ASN A O 1
ATOM 629 N N . GLY A 1 83 ? -0.661 1.347 -11.627 1.00 96.25 83 GLY A N 1
ATOM 630 C CA . GLY A 1 83 ? 0.095 0.788 -12.753 1.00 96.25 83 GLY A CA 1
ATOM 631 C C . GLY A 1 83 ? -0.735 -0.097 -13.692 1.00 96.25 83 GLY A C 1
ATOM 632 O O . GLY A 1 83 ? -0.231 -0.512 -14.736 1.00 96.25 83 GLY A O 1
ATOM 633 N N . ALA A 1 84 ? -1.988 -0.402 -13.341 1.00 97.12 84 ALA A N 1
ATOM 634 C CA . ALA A 1 84 ? -2.852 -1.313 -14.083 1.00 97.12 84 ALA A CA 1
ATOM 635 C C . ALA A 1 84 ? -3.695 -0.589 -15.147 1.00 97.12 84 ALA A C 1
ATOM 637 O O . ALA A 1 84 ? -3.959 0.609 -15.065 1.00 97.12 84 ALA A O 1
ATOM 638 N N . ALA A 1 85 ? -4.167 -1.336 -16.148 1.00 96.44 85 ALA A N 1
ATOM 639 C CA . ALA A 1 85 ? -5.071 -0.833 -17.181 1.00 96.44 85 ALA A CA 1
ATOM 640 C C . ALA A 1 85 ? -6.062 -1.914 -17.641 1.00 96.44 85 ALA A C 1
ATOM 642 O O . ALA A 1 85 ? -5.874 -3.106 -17.375 1.00 96.44 85 ALA A O 1
ATOM 643 N N . GLY A 1 86 ? -7.115 -1.490 -18.346 1.00 97.50 86 GLY A N 1
ATOM 644 C CA . GLY A 1 86 ? -8.119 -2.381 -18.929 1.00 97.50 86 GLY A CA 1
ATOM 645 C C . GLY A 1 86 ? -8.746 -3.319 -17.895 1.00 97.50 86 GLY A C 1
ATOM 646 O O . GLY A 1 86 ? -9.036 -2.915 -16.770 1.00 97.50 86 GLY A O 1
ATOM 647 N N . LYS A 1 87 ? -8.910 -4.593 -18.269 1.00 98.25 87 LYS A N 1
ATOM 648 C CA . LYS A 1 87 ? -9.538 -5.614 -17.417 1.00 98.25 87 LYS A CA 1
ATOM 649 C C . LYS A 1 87 ? -8.841 -5.776 -16.062 1.00 98.25 87 LYS A C 1
ATOM 651 O O . LYS A 1 87 ? -9.522 -5.953 -15.058 1.00 98.25 87 LYS A O 1
ATOM 656 N N . THR A 1 88 ? -7.510 -5.688 -16.020 1.00 98.38 88 THR A N 1
ATOM 657 C CA . THR A 1 88 ? -6.749 -5.809 -14.768 1.00 98.38 88 THR A CA 1
ATOM 658 C C . THR A 1 88 ? -7.148 -4.716 -13.784 1.00 98.38 88 THR A C 1
ATOM 660 O O . THR A 1 88 ? -7.482 -5.017 -12.642 1.00 98.38 88 THR A O 1
ATOM 663 N N . LEU A 1 89 ? -7.190 -3.459 -14.237 1.00 98.06 89 LEU A N 1
ATOM 664 C CA . LEU A 1 89 ? -7.622 -2.342 -13.397 1.00 98.06 89 LEU A CA 1
ATOM 665 C C . LEU A 1 89 ? -9.072 -2.525 -12.927 1.00 98.06 89 LEU A C 1
ATOM 667 O O . LEU A 1 89 ? -9.356 -2.353 -11.743 1.00 98.06 89 LEU A O 1
ATOM 671 N N . THR A 1 90 ? -9.972 -2.935 -13.824 1.00 98.12 90 THR A N 1
ATOM 672 C CA . THR A 1 90 ? -11.386 -3.159 -13.492 1.00 98.12 90 THR A CA 1
ATOM 673 C C . THR A 1 90 ? -11.573 -4.203 -12.388 1.00 98.12 90 THR A C 1
ATOM 675 O O . THR A 1 90 ? -12.310 -3.956 -11.432 1.00 98.12 90 THR A O 1
ATOM 678 N N . GLU A 1 91 ? -10.893 -5.351 -12.469 1.00 98.56 91 GLU A N 1
ATOM 679 C CA . GLU A 1 91 ? -10.992 -6.387 -11.431 1.00 98.56 91 GLU A CA 1
ATOM 680 C C . GLU A 1 91 ? -10.382 -5.920 -10.103 1.00 98.56 91 GLU A C 1
ATOM 682 O O . GLU A 1 91 ? -10.961 -6.154 -9.041 1.00 98.56 91 GLU A O 1
ATOM 687 N N . MET A 1 92 ? -9.266 -5.184 -10.139 1.00 98.62 92 MET A N 1
ATOM 688 C CA . MET A 1 92 ? -8.676 -4.603 -8.928 1.00 98.62 92 MET A CA 1
ATOM 689 C C . MET A 1 92 ? -9.626 -3.610 -8.250 1.00 98.62 92 MET A C 1
ATOM 691 O O . MET A 1 92 ? -9.818 -3.679 -7.037 1.00 98.62 92 MET A O 1
ATOM 695 N N . GLN A 1 93 ? -10.273 -2.725 -9.015 1.00 98.00 93 GLN A N 1
ATOM 696 C CA . GLN A 1 93 ? -11.258 -1.779 -8.481 1.00 98.00 93 GLN A CA 1
ATOM 697 C C . GLN A 1 93 ? -12.474 -2.490 -7.879 1.00 98.00 93 GLN A C 1
ATOM 699 O O . GLN A 1 93 ? -12.984 -2.062 -6.842 1.00 98.00 93 GLN A O 1
ATOM 704 N N . LYS A 1 94 ? -12.918 -3.593 -8.493 1.00 98.19 94 LYS A N 1
ATOM 705 C CA . LYS A 1 94 ? -14.004 -4.430 -7.971 1.00 98.19 94 LYS A CA 1
ATOM 706 C C . LYS A 1 94 ? -13.630 -5.070 -6.638 1.00 98.19 94 LYS A C 1
ATOM 708 O O . LYS A 1 94 ? -14.405 -4.980 -5.687 1.00 98.19 94 LYS A O 1
ATOM 713 N N . VAL A 1 95 ? -12.442 -5.669 -6.537 1.00 97.81 95 VAL A N 1
ATOM 714 C CA . VAL A 1 95 ? -11.938 -6.238 -5.276 1.00 97.81 95 VAL A CA 1
ATOM 715 C C . VAL A 1 95 ? -11.878 -5.157 -4.200 1.00 97.81 95 VAL A C 1
ATOM 717 O O . VAL A 1 95 ? -12.462 -5.335 -3.136 1.00 97.81 95 VAL A O 1
ATOM 720 N N . LEU A 1 96 ? -11.286 -4.003 -4.515 1.00 97.88 96 LEU A N 1
ATOM 721 C CA . LEU A 1 96 ? -11.163 -2.845 -3.625 1.00 97.88 96 LEU A CA 1
ATOM 722 C C . LEU A 1 96 ? -12.495 -2.143 -3.299 1.00 97.88 96 LEU A C 1
ATOM 724 O O . LEU A 1 96 ? -12.501 -1.216 -2.494 1.00 97.88 96 LEU A O 1
ATOM 728 N N . GLN A 1 97 ? -13.616 -2.569 -3.892 1.00 97.81 97 GLN A N 1
ATOM 729 C CA . GLN A 1 97 ? -14.952 -1.987 -3.701 1.00 97.81 97 GLN A CA 1
ATOM 730 C C . GLN A 1 97 ? -15.066 -0.515 -4.146 1.00 97.81 97 GLN A C 1
ATOM 732 O O . GLN A 1 97 ? -15.905 0.227 -3.630 1.00 97.81 97 GLN A O 1
ATOM 737 N N . ILE A 1 98 ? -14.245 -0.104 -5.118 1.00 96.44 98 ILE A N 1
ATOM 738 C CA . ILE A 1 98 ? -14.141 1.268 -5.645 1.00 96.44 98 ILE A CA 1
ATOM 739 C C . ILE A 1 98 ? -14.513 1.372 -7.134 1.00 96.44 98 ILE A C 1
ATOM 741 O O . ILE A 1 98 ? -14.076 2.303 -7.801 1.00 96.44 98 ILE A O 1
ATOM 745 N N . SER A 1 99 ? -15.299 0.440 -7.681 1.00 95.94 99 SER A N 1
ATOM 746 C CA . SER A 1 99 ? -15.673 0.428 -9.110 1.00 95.94 99 SER A CA 1
ATOM 747 C C . SER A 1 99 ? -16.288 1.742 -9.608 1.00 95.94 99 SER A C 1
ATOM 749 O O . SER A 1 99 ? -16.044 2.129 -10.746 1.00 95.94 99 SER A O 1
ATOM 751 N N . ASP A 1 100 ? -17.005 2.459 -8.741 1.00 92.75 100 ASP A N 1
ATOM 752 C CA . ASP A 1 100 ? -17.653 3.738 -9.067 1.00 92.75 100 ASP A CA 1
ATOM 753 C C . ASP A 1 100 ? -16.797 4.965 -8.684 1.00 92.75 100 ASP A C 1
ATOM 755 O O . ASP A 1 100 ? -17.290 6.094 -8.613 1.00 92.75 100 ASP A O 1
ATOM 759 N N . ILE A 1 101 ? -15.512 4.762 -8.366 1.00 92.56 101 ILE A N 1
ATOM 760 C CA . ILE A 1 101 ? -14.589 5.810 -7.922 1.00 92.56 101 ILE A CA 1
ATOM 761 C C . ILE A 1 101 ? -13.317 5.753 -8.769 1.00 92.56 101 ILE A C 1
ATOM 763 O O . ILE A 1 101 ? -12.596 4.755 -8.792 1.00 92.56 101 ILE A O 1
ATOM 767 N N . SER A 1 102 ? -13.012 6.857 -9.448 1.00 93.50 102 SER A N 1
ATOM 768 C CA . SER A 1 102 ? -11.798 6.953 -10.255 1.00 93.50 102 SER A CA 1
ATOM 769 C C . SER A 1 102 ? -10.540 7.030 -9.379 1.00 93.50 102 SER A C 1
ATOM 771 O O . SER A 1 102 ? -10.588 7.510 -8.236 1.00 93.50 102 SER A O 1
ATOM 773 N N . LEU A 1 103 ? -9.395 6.588 -9.913 1.00 94.75 103 LEU A N 1
ATOM 774 C CA . LEU A 1 103 ? -8.131 6.647 -9.175 1.00 94.75 103 LEU A CA 1
ATOM 775 C C . LEU A 1 103 ? -7.714 8.099 -8.874 1.00 94.75 103 LEU A C 1
ATOM 777 O O . LEU A 1 103 ? -7.184 8.398 -7.807 1.00 94.75 103 LEU A O 1
ATOM 781 N N . GLU A 1 104 ? -8.059 9.039 -9.753 1.00 94.44 104 GLU A N 1
ATOM 782 C CA . GLU A 1 104 ? -7.815 10.474 -9.570 1.00 94.44 104 GLU A CA 1
ATOM 783 C C . GLU A 1 104 ? -8.526 11.030 -8.330 1.00 94.44 104 GLU A C 1
ATOM 785 O O . GLU A 1 104 ? -8.046 11.985 -7.719 1.00 94.44 104 GLU A O 1
ATOM 790 N N . LYS A 1 105 ? -9.652 10.423 -7.929 1.00 94.00 105 LYS A N 1
ATOM 791 C CA . LYS A 1 105 ? -10.377 10.775 -6.703 1.00 94.00 105 LYS A CA 1
ATOM 792 C C . LYS A 1 105 ? -9.919 9.956 -5.496 1.00 94.00 105 LYS A C 1
ATOM 794 O O . LYS A 1 105 ? -9.889 10.494 -4.384 1.00 94.00 105 LYS A O 1
ATOM 799 N N . ILE A 1 106 ? -9.565 8.680 -5.684 1.00 95.25 106 ILE A N 1
ATOM 800 C CA . ILE A 1 106 ? -9.137 7.817 -4.573 1.00 95.25 106 ILE A CA 1
ATOM 801 C C . ILE A 1 106 ? -7.764 8.232 -4.042 1.00 95.25 106 ILE A C 1
ATOM 803 O O . ILE A 1 106 ? -7.612 8.367 -2.831 1.00 95.25 106 ILE A O 1
ATOM 807 N N . ASN A 1 107 ? -6.800 8.523 -4.920 1.00 97.06 107 ASN A N 1
ATOM 808 C CA . ASN A 1 107 ? -5.413 8.735 -4.520 1.00 97.06 107 ASN A CA 1
ATOM 809 C C . ASN A 1 107 ? -5.253 9.936 -3.563 1.00 97.06 107 ASN A C 1
ATOM 811 O O . ASN A 1 107 ? -4.669 9.760 -2.495 1.00 97.06 107 ASN A O 1
ATOM 815 N N . PRO A 1 108 ? -5.816 11.135 -3.842 1.00 96.50 108 PRO A N 1
ATOM 816 C CA . PRO A 1 108 ? -5.727 12.256 -2.902 1.00 96.50 108 PRO A CA 1
ATOM 817 C C . PRO A 1 108 ? -6.512 12.009 -1.609 1.00 96.50 108 PRO A C 1
ATOM 819 O O . PRO A 1 108 ? -6.146 12.514 -0.552 1.00 96.50 108 PRO A O 1
ATOM 822 N N . THR A 1 109 ? -7.602 11.237 -1.678 1.00 94.31 109 THR A N 1
ATOM 823 C CA . THR A 1 109 ? -8.396 10.891 -0.492 1.00 94.31 109 THR A CA 1
ATOM 824 C C . THR A 1 109 ? -7.605 9.984 0.449 1.00 94.31 109 THR A C 1
ATOM 826 O O . THR A 1 109 ? -7.633 10.182 1.663 1.00 94.31 109 THR A O 1
ATOM 829 N N . VAL A 1 110 ? -6.893 9.004 -0.110 1.00 93.31 110 VAL A N 1
ATOM 830 C CA . VAL A 1 110 ? -6.042 8.072 0.636 1.00 93.31 110 VAL A CA 1
ATOM 831 C C . VAL A 1 110 ? -4.836 8.787 1.233 1.00 93.31 110 VAL A C 1
ATOM 833 O O . VAL A 1 110 ? -4.561 8.600 2.415 1.00 93.31 110 VAL A O 1
ATOM 836 N N . GLU A 1 111 ? -4.173 9.652 0.463 1.00 96.38 111 GLU A N 1
ATOM 837 C CA . GLU A 1 111 ? -3.062 10.480 0.952 1.00 96.38 111 GLU A CA 1
ATOM 838 C C . GLU A 1 111 ? -3.481 11.284 2.188 1.00 96.38 111 GLU A C 1
ATOM 840 O O . GLU A 1 111 ? -2.862 11.184 3.250 1.00 96.38 111 GLU A O 1
ATOM 845 N N . LYS A 1 112 ? -4.611 11.992 2.079 1.00 94.25 112 LYS A N 1
ATOM 846 C CA . LYS A 1 112 ? -5.175 12.768 3.181 1.00 94.25 112 LYS A CA 1
ATOM 847 C C . LYS A 1 112 ? -5.476 11.890 4.395 1.00 94.25 112 LYS A C 1
ATOM 849 O O . LYS A 1 112 ? -5.110 12.256 5.510 1.00 94.25 112 LYS A O 1
ATOM 854 N N . LEU A 1 113 ? -6.116 10.737 4.185 1.00 92.06 113 LEU A N 1
ATOM 855 C CA . LEU A 1 113 ? -6.441 9.794 5.255 1.00 92.06 113 LEU A CA 1
ATOM 856 C C . LEU A 1 113 ? -5.180 9.335 5.998 1.00 92.06 113 LEU A C 1
ATOM 858 O O . LEU A 1 113 ? -5.163 9.394 7.224 1.00 92.06 113 LEU A O 1
ATOM 862 N N . MET A 1 114 ? -4.129 8.906 5.294 1.00 92.75 114 MET A N 1
ATOM 863 C CA . MET A 1 114 ? -2.885 8.472 5.943 1.00 92.75 114 MET A CA 1
ATOM 864 C C . MET A 1 114 ? -2.253 9.608 6.753 1.00 92.75 114 MET A C 1
ATOM 866 O O . MET A 1 114 ? -1.898 9.409 7.916 1.00 92.75 114 MET A O 1
ATOM 870 N N . THR A 1 115 ? -2.179 10.809 6.173 1.00 92.56 115 THR A N 1
ATOM 871 C CA . THR A 1 115 ? -1.605 11.997 6.819 1.00 92.56 115 THR A CA 1
ATOM 872 C C . THR A 1 115 ? -2.381 12.418 8.071 1.00 92.56 115 THR A C 1
ATOM 874 O O . THR A 1 115 ? -1.784 12.876 9.048 1.00 92.56 115 THR A O 1
ATOM 877 N N . GLU A 1 116 ? -3.707 12.281 8.065 1.00 90.56 116 GLU A N 1
ATOM 878 C CA . GLU A 1 116 ? -4.555 12.604 9.215 1.00 90.56 116 GLU A CA 1
ATOM 879 C C . GLU A 1 116 ? -4.535 11.501 10.279 1.00 90.56 116 GLU A C 1
ATOM 881 O O . GLU A 1 116 ? -4.497 11.818 11.468 1.00 90.56 116 GLU A O 1
ATOM 886 N N . LEU A 1 117 ? -4.505 10.223 9.882 1.00 88.69 117 LEU A N 1
ATOM 887 C CA . LEU A 1 117 ? -4.471 9.086 10.807 1.00 88.69 117 LEU A CA 1
ATOM 888 C C . LEU A 1 117 ? -3.251 9.134 11.725 1.00 88.69 117 LEU A C 1
ATOM 890 O O . LEU A 1 117 ? -3.400 9.014 12.940 1.00 88.69 117 LEU A O 1
ATOM 894 N N . VAL A 1 118 ? -2.056 9.362 11.173 1.00 89.75 118 VAL A N 1
ATOM 895 C CA . VAL A 1 118 ? -0.811 9.401 11.966 1.00 89.75 118 VAL A CA 1
ATOM 896 C C . VAL A 1 118 ? -0.747 10.589 12.933 1.00 89.75 118 VAL A C 1
ATOM 898 O O . VAL A 1 118 ? 0.061 10.590 13.855 1.00 89.75 118 VAL A O 1
ATOM 901 N N . LYS A 1 119 ? -1.607 11.601 12.751 1.00 88.88 119 LYS A N 1
ATOM 902 C CA . LYS A 1 119 ? -1.710 12.796 13.609 1.00 88.88 119 LYS A CA 1
ATOM 903 C C . LYS A 1 119 ? -2.938 12.771 14.517 1.00 88.88 119 LYS A C 1
ATOM 905 O O . LYS A 1 119 ? -3.152 13.716 15.278 1.00 88.88 119 LYS A O 1
ATOM 910 N N . LEU A 1 120 ? -3.773 11.736 14.409 1.00 87.00 120 LEU A N 1
ATOM 911 C CA . LEU A 1 120 ? -5.103 11.739 15.003 1.00 87.00 120 LEU A CA 1
ATOM 912 C C . LEU A 1 120 ? -5.044 11.809 16.525 1.00 87.00 120 LEU A C 1
ATOM 914 O O . LEU A 1 120 ? -5.879 12.488 17.118 1.00 87.00 120 LEU A O 1
ATOM 918 N N . ASP A 1 121 ? -4.082 11.143 17.159 1.00 87.00 121 ASP A N 1
ATOM 919 C CA . ASP A 1 121 ? -3.901 11.141 18.607 1.00 87.00 121 ASP A CA 1
ATOM 920 C C . ASP A 1 121 ? -2.409 11.235 18.973 1.00 87.00 121 ASP A C 1
ATOM 922 O O . ASP A 1 121 ? -1.672 10.287 18.717 1.00 87.00 121 ASP A O 1
ATOM 926 N N . PRO A 1 122 ? -1.950 12.343 19.590 1.00 84.00 122 PRO A N 1
ATOM 927 C CA . PRO A 1 122 ? -0.563 12.488 20.037 1.00 84.00 122 PRO A CA 1
ATOM 928 C C . PRO A 1 122 ? -0.119 11.445 21.072 1.00 84.00 122 PRO A C 1
ATOM 930 O O . PRO A 1 122 ? 1.079 11.233 21.239 1.00 84.00 122 PRO A O 1
ATOM 933 N N . GLY A 1 123 ? -1.061 10.810 21.780 1.00 89.50 123 GLY A N 1
ATOM 934 C CA . GLY A 1 123 ? -0.771 9.715 22.707 1.00 89.50 123 GLY A CA 1
ATOM 935 C C . GLY A 1 123 ? -0.600 8.352 22.028 1.00 89.50 123 GLY A C 1
ATOM 936 O O . GLY A 1 123 ? -0.225 7.389 22.696 1.00 89.50 123 GLY A O 1
ATOM 937 N N . LEU A 1 124 ? -0.873 8.249 20.723 1.00 87.00 124 LEU A N 1
ATOM 938 C CA . LEU A 1 124 ? -0.782 7.016 19.946 1.00 87.00 124 LEU A CA 1
ATOM 939 C C . LEU A 1 124 ? 0.456 7.040 19.044 1.00 87.00 124 LEU A C 1
ATOM 941 O O . LEU A 1 124 ? 0.668 7.971 18.272 1.00 87.00 124 LEU A O 1
ATOM 945 N N . SER A 1 125 ? 1.239 5.961 19.073 1.00 87.38 125 SER A N 1
ATOM 946 C CA . SER A 1 125 ? 2.263 5.726 18.055 1.00 87.38 125 SER A CA 1
ATOM 947 C C . SER A 1 125 ? 1.643 4.978 16.876 1.00 87.38 125 SER A C 1
ATOM 949 O O . SER A 1 125 ? 1.372 3.781 16.971 1.00 87.38 125 SER A O 1
ATOM 951 N N . LEU A 1 126 ? 1.404 5.686 15.770 1.00 90.00 126 LEU A N 1
ATOM 952 C CA . LEU A 1 126 ? 0.962 5.099 14.507 1.00 90.00 126 LEU A CA 1
ATOM 953 C C . LEU A 1 126 ? 1.940 5.476 13.394 1.00 90.00 126 LEU A C 1
ATOM 955 O O . LEU A 1 126 ? 2.187 6.655 13.146 1.00 90.00 126 LEU A O 1
ATOM 959 N N . LYS A 1 127 ? 2.468 4.464 12.704 1.00 91.62 127 LYS A N 1
ATOM 960 C CA . LYS A 1 127 ? 3.286 4.620 11.499 1.00 91.62 127 LYS A CA 1
ATOM 961 C C . LYS A 1 127 ? 2.632 3.873 10.346 1.00 91.62 127 LYS A C 1
ATOM 963 O O . LYS A 1 127 ? 2.114 2.774 10.528 1.00 91.62 127 LYS A O 1
ATOM 968 N N . ILE A 1 128 ? 2.669 4.484 9.169 1.00 94.25 128 ILE A N 1
ATOM 969 C CA . ILE A 1 128 ? 2.245 3.881 7.908 1.00 94.25 128 ILE A CA 1
ATOM 970 C C . ILE A 1 128 ? 3.442 4.020 6.973 1.00 94.25 128 ILE A C 1
ATOM 972 O O . ILE A 1 128 ? 3.849 5.138 6.672 1.00 94.25 128 ILE A O 1
ATOM 976 N N . GLY A 1 129 ? 4.030 2.895 6.576 1.00 94.38 129 GLY A N 1
ATOM 977 C CA . GLY A 1 129 ? 5.146 2.846 5.635 1.00 94.38 129 GLY A CA 1
ATOM 978 C C . GLY A 1 129 ? 4.730 2.096 4.380 1.00 94.38 129 GLY A C 1
ATOM 979 O O . GLY A 1 129 ? 4.106 1.040 4.476 1.00 94.38 129 GLY A O 1
ATOM 980 N N . ASN A 1 130 ? 5.087 2.630 3.215 1.00 98.06 130 ASN A N 1
ATOM 981 C CA . ASN A 1 130 ? 4.864 1.991 1.923 1.00 98.06 130 ASN A CA 1
ATOM 982 C C . ASN A 1 130 ? 6.187 1.956 1.157 1.00 98.06 130 ASN A C 1
ATOM 984 O O . ASN A 1 130 ? 6.921 2.943 1.143 1.00 98.06 130 ASN A O 1
ATOM 988 N N . SER A 1 131 ? 6.480 0.842 0.495 1.00 97.81 131 SER A N 1
ATOM 989 C CA . SER A 1 131 ? 7.624 0.733 -0.408 1.00 97.81 131 SER A CA 1
ATOM 990 C C . SER A 1 131 ? 7.282 -0.112 -1.629 1.00 97.81 131 SER A C 1
ATOM 992 O O . SER A 1 131 ? 6.404 -0.976 -1.584 1.00 97.81 131 SER A O 1
ATOM 994 N N . ILE A 1 132 ? 7.966 0.163 -2.738 1.00 97.69 132 ILE A N 1
ATOM 995 C CA . ILE A 1 132 ? 7.953 -0.654 -3.948 1.00 97.69 132 ILE A CA 1
ATOM 996 C C . ILE A 1 132 ? 9.399 -0.971 -4.306 1.00 97.69 132 ILE A C 1
ATOM 998 O O . ILE A 1 132 ? 10.206 -0.077 -4.575 1.00 97.69 132 ILE A O 1
ATOM 1002 N N . TRP A 1 133 ? 9.682 -2.265 -4.347 1.00 97.50 133 TRP A N 1
ATOM 1003 C CA . TRP A 1 133 ? 10.956 -2.834 -4.753 1.00 97.50 133 TRP A CA 1
ATOM 1004 C C . TRP A 1 133 ? 10.776 -3.406 -6.149 1.00 97.50 133 TRP A C 1
ATOM 1006 O O . TRP A 1 133 ? 9.805 -4.122 -6.403 1.00 97.50 133 TRP A O 1
ATOM 1016 N N . PHE A 1 134 ? 11.664 -3.065 -7.071 1.00 95.50 134 PHE A N 1
ATOM 1017 C CA . PHE A 1 134 ? 11.515 -3.448 -8.469 1.00 95.50 134 PHE A CA 1
ATOM 1018 C C . PHE A 1 134 ? 12.856 -3.791 -9.105 1.00 95.50 134 PHE A C 1
ATOM 1020 O O . PHE A 1 134 ? 13.890 -3.301 -8.661 1.00 95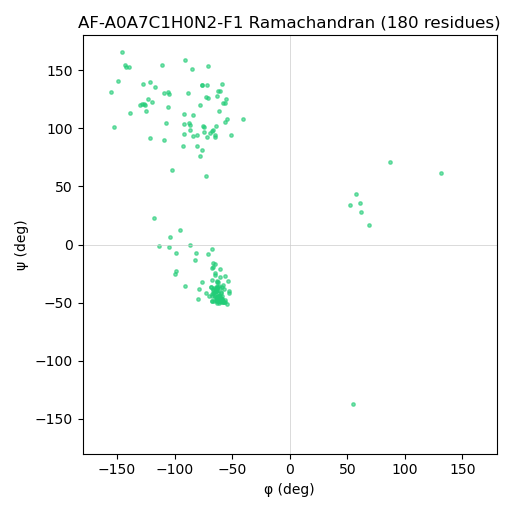.50 134 PHE A O 1
ATOM 1027 N N . ARG A 1 135 ? 12.830 -4.622 -10.156 1.00 95.62 135 ARG A N 1
ATOM 1028 C CA . ARG A 1 135 ? 14.054 -5.008 -10.864 1.00 95.62 135 ARG A CA 1
ATOM 1029 C C . ARG A 1 135 ? 14.738 -3.781 -11.455 1.00 95.62 135 ARG A C 1
ATOM 1031 O O . ARG A 1 135 ? 14.088 -2.969 -12.115 1.00 95.62 135 ARG A O 1
ATOM 1038 N N . ASP A 1 136 ? 16.037 -3.673 -11.230 1.00 93.81 136 ASP A N 1
ATOM 1039 C CA . ASP A 1 136 ? 16.882 -2.601 -11.761 1.00 93.81 136 ASP A CA 1
ATOM 1040 C C . ASP A 1 136 ? 17.044 -2.641 -13.292 1.00 93.81 136 ASP A C 1
ATOM 1042 O O . ASP A 1 136 ? 17.327 -1.613 -13.908 1.00 93.81 136 ASP A O 1
ATOM 1046 N N . ASP A 1 137 ? 16.772 -3.787 -13.916 1.00 93.94 137 ASP A N 1
ATOM 1047 C CA . ASP A 1 137 ? 16.764 -3.971 -15.369 1.00 93.94 137 ASP A CA 1
ATOM 1048 C C . ASP A 1 137 ? 15.426 -3.636 -16.056 1.00 93.94 137 ASP A C 1
ATOM 1050 O O . ASP A 1 137 ? 15.323 -3.712 -17.284 1.00 93.94 137 ASP A O 1
ATOM 1054 N N . PHE A 1 138 ? 14.401 -3.221 -15.302 1.00 92.38 138 PHE A N 1
ATOM 1055 C CA . PHE A 1 138 ? 13.095 -2.860 -15.853 1.00 92.38 138 PHE A CA 1
ATOM 1056 C C . PHE A 1 138 ? 12.833 -1.352 -15.793 1.00 92.38 138 PHE A C 1
ATOM 1058 O O . PHE A 1 138 ? 12.913 -0.712 -14.743 1.00 92.38 138 PHE A O 1
ATOM 1065 N N . GLN A 1 139 ? 12.413 -0.772 -16.921 1.00 92.75 139 GLN A N 1
ATOM 1066 C CA . GLN A 1 139 ? 12.052 0.644 -16.983 1.00 92.75 139 GLN A CA 1
ATOM 1067 C C . GLN A 1 139 ? 10.565 0.885 -16.715 1.00 92.75 139 GLN A C 1
ATOM 1069 O O . GLN A 1 139 ? 9.694 0.573 -17.528 1.00 92.75 139 GLN A O 1
ATOM 1074 N N . PHE A 1 140 ? 10.277 1.524 -15.583 1.00 93.44 140 PHE A N 1
ATOM 1075 C CA . PHE A 1 140 ? 8.929 1.956 -15.223 1.00 93.44 140 PHE A CA 1
ATOM 1076 C C . PHE A 1 140 ? 8.576 3.314 -15.826 1.00 93.44 140 PHE A C 1
ATOM 1078 O O . PHE A 1 140 ? 9.416 4.200 -15.998 1.00 93.44 140 PHE A O 1
ATOM 1085 N N . LYS A 1 141 ? 7.278 3.522 -16.072 1.00 95.88 141 LYS A N 1
ATOM 1086 C CA . LYS A 1 141 ? 6.760 4.845 -16.427 1.00 95.88 141 LYS A CA 1
ATOM 1087 C C . LYS A 1 141 ? 6.977 5.810 -15.264 1.00 95.88 141 LYS A C 1
ATOM 1089 O O . LYS A 1 141 ? 6.505 5.570 -14.156 1.00 95.88 141 LYS A O 1
ATOM 1094 N N . LYS A 1 142 ? 7.597 6.956 -15.546 1.00 96.69 142 LYS A N 1
ATOM 1095 C CA . LYS A 1 142 ? 7.826 8.019 -14.557 1.00 96.69 142 LYS A CA 1
ATOM 1096 C C . LYS A 1 142 ? 6.542 8.446 -13.836 1.00 96.69 142 LYS A C 1
ATOM 1098 O O . LYS A 1 142 ? 6.550 8.631 -12.624 1.00 96.69 142 LYS A O 1
ATOM 1103 N N . THR A 1 143 ? 5.433 8.536 -14.569 1.00 96.50 143 THR A N 1
ATOM 1104 C CA . THR A 1 143 ? 4.127 8.935 -14.025 1.00 96.50 143 THR A CA 1
ATOM 1105 C C . THR A 1 143 ? 3.617 7.986 -12.942 1.00 96.50 143 THR A C 1
ATOM 1107 O O . THR A 1 143 ? 3.026 8.445 -11.971 1.00 96.50 143 THR A O 1
ATOM 1110 N N . PHE A 1 144 ? 3.881 6.681 -13.062 1.00 97.00 144 PHE A N 1
ATOM 1111 C CA . PHE A 1 144 ? 3.532 5.704 -12.030 1.00 97.00 144 PHE A CA 1
ATOM 1112 C C . PHE A 1 144 ? 4.294 5.997 -10.732 1.00 97.00 144 PHE A C 1
ATOM 1114 O O . PHE A 1 144 ? 3.682 6.152 -9.677 1.00 97.00 144 PHE A O 1
ATOM 1121 N N . PHE A 1 145 ? 5.616 6.175 -10.824 1.00 97.31 145 PHE A N 1
ATOM 1122 C CA . PHE A 1 145 ? 6.465 6.527 -9.683 1.00 97.31 145 PHE A CA 1
ATOM 1123 C C . PHE A 1 145 ? 6.075 7.855 -9.032 1.00 97.31 145 PHE A C 1
ATOM 1125 O O . PHE A 1 145 ? 6.052 7.951 -7.807 1.00 97.31 145 PHE A O 1
ATOM 1132 N N . GLU A 1 146 ? 5.738 8.867 -9.831 1.00 97.88 146 GLU A N 1
ATOM 1133 C CA . GLU A 1 146 ? 5.256 10.156 -9.329 1.00 97.88 146 GLU A CA 1
ATOM 1134 C C . GLU A 1 146 ? 3.939 10.002 -8.549 1.00 97.88 146 GLU A C 1
ATOM 1136 O O . GLU A 1 146 ? 3.800 10.585 -7.474 1.00 97.88 146 GLU A O 1
ATOM 1141 N N . GLN A 1 147 ? 2.996 9.184 -9.029 1.00 97.75 147 GLN A N 1
ATOM 1142 C CA . GLN A 1 147 ? 1.721 8.947 -8.346 1.00 97.75 147 GLN A CA 1
ATOM 1143 C C . GLN A 1 147 ? 1.891 8.191 -7.024 1.00 97.75 147 GLN A C 1
ATOM 1145 O O . GLN A 1 147 ? 1.370 8.642 -6.001 1.00 97.75 147 GLN A O 1
ATOM 1150 N N . VAL A 1 148 ? 2.637 7.081 -7.011 1.00 98.06 148 VAL A N 1
ATOM 1151 C CA . VAL A 1 148 ? 2.810 6.270 -5.790 1.00 98.06 148 VAL A CA 1
ATOM 1152 C C . VAL A 1 148 ? 3.626 7.000 -4.720 1.00 98.06 148 VAL A C 1
ATOM 1154 O O . VAL A 1 148 ? 3.269 6.960 -3.544 1.00 98.06 148 VAL A O 1
ATOM 1157 N N . LYS A 1 149 ? 4.644 7.778 -5.111 1.00 98.31 149 LYS A N 1
ATOM 1158 C CA . LYS A 1 149 ? 5.370 8.660 -4.183 1.00 98.31 149 LYS A CA 1
ATOM 1159 C C . LYS A 1 149 ? 4.464 9.740 -3.606 1.00 98.31 149 LYS A C 1
ATOM 1161 O O . LYS A 1 149 ? 4.443 9.947 -2.399 1.00 98.31 149 LYS A O 1
ATOM 1166 N N . LYS A 1 150 ? 3.702 10.427 -4.462 1.00 98.25 150 LYS A N 1
ATOM 1167 C CA . LYS A 1 150 ? 2.868 11.560 -4.047 1.00 98.25 150 LYS A CA 1
ATOM 1168 C C . LYS A 1 150 ? 1.739 11.139 -3.115 1.00 98.25 150 LYS A C 1
ATOM 1170 O O . LYS A 1 150 ? 1.527 11.786 -2.098 1.00 98.25 150 LYS A O 1
ATOM 1175 N N . TYR A 1 151 ? 0.996 10.102 -3.487 1.00 98.19 151 TYR A N 1
ATOM 1176 C CA . TYR A 1 151 ? -0.263 9.776 -2.820 1.00 98.19 151 TYR A CA 1
ATOM 1177 C C . TYR A 1 151 ? -0.148 8.663 -1.783 1.00 98.19 151 TYR A C 1
ATOM 1179 O O . TYR A 1 151 ? -0.981 8.598 -0.886 1.00 98.19 151 TYR A O 1
ATOM 1187 N N . TYR A 1 152 ? 0.875 7.812 -1.889 1.00 97.88 152 TYR A N 1
ATOM 1188 C CA . TYR A 1 152 ? 1.091 6.689 -0.974 1.00 97.88 152 TYR A CA 1
ATOM 1189 C C . TYR A 1 152 ? 2.358 6.850 -0.133 1.00 97.88 152 TYR A C 1
ATOM 1191 O O . TYR A 1 152 ? 2.646 5.995 0.698 1.00 97.88 152 TYR A O 1
ATOM 1199 N N . HIS A 1 153 ? 3.113 7.937 -0.337 1.00 97.75 153 HIS A N 1
ATOM 1200 C CA . HIS A 1 153 ? 4.407 8.187 0.311 1.00 97.75 153 HIS A CA 1
ATOM 1201 C C . HIS A 1 153 ? 5.366 7.000 0.143 1.00 97.75 153 HIS A C 1
ATOM 1203 O O . HIS A 1 153 ? 6.143 6.684 1.037 1.00 97.75 153 HIS A O 1
ATOM 1209 N N . ALA A 1 154 ? 5.270 6.318 -1.004 1.00 97.88 154 ALA A N 1
ATOM 1210 C CA . ALA A 1 154 ? 6.006 5.091 -1.250 1.00 97.88 154 ALA A CA 1
ATOM 1211 C C . ALA A 1 154 ? 7.498 5.365 -1.469 1.00 97.88 154 ALA A C 1
ATOM 1213 O O . ALA A 1 154 ? 7.879 6.142 -2.351 1.00 97.88 154 ALA A O 1
ATOM 1214 N N . GLU A 1 155 ? 8.343 4.670 -0.713 1.00 97.62 155 GLU A N 1
ATOM 1215 C CA . GLU A 1 155 ? 9.764 4.550 -1.018 1.00 97.62 155 GLU A CA 1
ATOM 1216 C C . GLU A 1 155 ? 9.953 3.649 -2.243 1.00 97.62 155 GLU A C 1
ATOM 1218 O O . GLU A 1 155 ? 9.279 2.632 -2.394 1.00 97.62 155 GLU A O 1
ATOM 1223 N N . LEU A 1 156 ? 10.844 4.039 -3.152 1.00 96.38 156 LEU A N 1
ATOM 1224 C CA . LEU A 1 156 ? 11.083 3.319 -4.402 1.00 96.38 156 LEU A CA 1
ATOM 1225 C C . LEU A 1 156 ? 12.535 2.863 -4.445 1.00 96.38 156 LEU A C 1
ATOM 1227 O O . LEU A 1 156 ? 13.428 3.711 -4.401 1.00 96.38 156 LEU A O 1
ATOM 1231 N N . ALA A 1 157 ? 12.751 1.559 -4.586 1.00 95.75 157 ALA A N 1
ATOM 1232 C CA . ALA A 1 157 ? 14.078 0.963 -4.625 1.00 95.75 157 ALA A CA 1
ATOM 1233 C C . ALA A 1 157 ? 14.222 0.024 -5.830 1.00 95.75 157 ALA A C 1
ATOM 1235 O O . ALA A 1 157 ? 13.484 -0.953 -5.969 1.00 95.75 157 ALA A O 1
ATOM 1236 N N . ALA A 1 158 ? 15.185 0.341 -6.697 1.00 96.00 158 ALA A N 1
ATOM 1237 C CA . ALA A 1 158 ? 15.649 -0.575 -7.731 1.00 96.00 158 ALA A CA 1
ATOM 1238 C C . ALA A 1 158 ? 16.552 -1.632 -7.083 1.00 96.00 158 ALA A C 1
ATOM 1240 O O . ALA A 1 158 ? 17.368 -1.294 -6.226 1.00 96.00 158 ALA A O 1
ATOM 1241 N N . MET A 1 159 ? 16.391 -2.893 -7.468 1.00 95.19 159 MET A N 1
ATOM 1242 C CA . MET A 1 159 ? 17.018 -4.020 -6.791 1.00 95.19 159 MET A CA 1
ATOM 1243 C C . MET A 1 159 ? 17.313 -5.159 -7.764 1.00 95.19 159 MET A C 1
ATOM 1245 O O . MET A 1 159 ? 16.484 -5.495 -8.610 1.00 95.19 159 MET A O 1
ATOM 1249 N N . ASN A 1 160 ? 18.464 -5.802 -7.585 1.00 96.31 160 ASN A N 1
ATOM 1250 C CA . ASN A 1 160 ? 18.763 -7.075 -8.221 1.00 96.31 160 ASN A CA 1
ATOM 1251 C C . ASN A 1 160 ? 18.226 -8.219 -7.347 1.00 96.31 160 ASN A C 1
ATOM 1253 O O . ASN A 1 160 ? 18.829 -8.577 -6.336 1.00 96.31 160 ASN A O 1
ATOM 1257 N N . PHE A 1 161 ? 17.097 -8.816 -7.725 1.00 95.38 161 PHE A N 1
ATOM 1258 C CA . PHE A 1 161 ? 16.506 -9.912 -6.946 1.00 95.38 161 PHE A CA 1
ATOM 1259 C C . PHE A 1 161 ? 17.294 -11.231 -7.003 1.00 95.38 161 PHE A C 1
ATOM 1261 O O . PHE A 1 161 ? 16.978 -12.137 -6.235 1.00 95.38 161 PHE A O 1
ATOM 1268 N N . ASP A 1 162 ? 18.316 -11.335 -7.859 1.00 95.69 162 ASP A N 1
ATOM 1269 C CA . ASP A 1 162 ? 19.234 -12.480 -7.878 1.00 95.69 162 ASP A CA 1
ATOM 1270 C C . ASP A 1 162 ? 20.344 -12.349 -6.811 1.00 95.69 162 ASP A C 1
ATOM 1272 O O . ASP A 1 162 ? 21.028 -13.328 -6.510 1.00 95.69 162 ASP A O 1
ATOM 1276 N N . ASP A 1 163 ? 20.518 -11.162 -6.211 1.00 96.44 163 ASP A N 1
ATOM 1277 C CA . ASP A 1 163 ? 21.414 -10.940 -5.071 1.00 96.44 163 ASP A CA 1
ATOM 1278 C C . ASP A 1 163 ? 20.758 -11.435 -3.763 1.00 96.44 163 ASP A C 1
ATOM 1280 O O . ASP A 1 163 ? 19.714 -10.907 -3.365 1.00 96.44 163 ASP A O 1
ATOM 1284 N N . PRO A 1 164 ? 21.358 -12.399 -3.035 1.00 94.88 164 PRO A N 1
ATOM 1285 C CA . PRO A 1 164 ? 20.850 -12.853 -1.740 1.00 94.88 164 PRO A CA 1
ATOM 1286 C C . PRO A 1 164 ? 20.678 -11.737 -0.695 1.00 94.88 164 PRO A C 1
ATOM 1288 O O . PRO A 1 164 ? 19.818 -11.856 0.180 1.00 94.88 164 PRO A O 1
ATOM 1291 N N . ALA A 1 165 ? 21.446 -10.643 -0.785 1.00 95.62 165 ALA A N 1
ATOM 1292 C CA . ALA A 1 165 ? 21.337 -9.500 0.124 1.00 95.62 165 ALA A CA 1
ATOM 1293 C C . ALA A 1 165 ? 20.012 -8.729 -0.034 1.00 95.62 165 ALA A C 1
ATOM 1295 O O . ALA A 1 165 ? 19.584 -8.032 0.888 1.00 95.62 165 ALA A O 1
ATOM 1296 N N . SER A 1 166 ? 19.326 -8.871 -1.170 1.00 95.81 166 SER A N 1
ATOM 1297 C CA . SER A 1 166 ? 18.040 -8.218 -1.442 1.00 95.81 166 SER A CA 1
ATOM 1298 C C . SER A 1 166 ? 16.958 -8.589 -0.424 1.00 95.81 166 SER A C 1
ATOM 1300 O O . SER A 1 166 ? 16.174 -7.736 -0.006 1.00 95.81 166 SER A O 1
ATOM 1302 N N . LEU A 1 167 ? 16.955 -9.842 0.046 1.00 95.12 167 LEU A N 1
ATOM 1303 C CA . LEU A 1 167 ? 16.036 -10.301 1.090 1.00 95.12 167 LEU A CA 1
ATOM 1304 C C . LEU A 1 167 ? 16.264 -9.558 2.415 1.00 95.12 167 LEU A C 1
ATOM 1306 O O . LEU A 1 167 ? 15.310 -9.114 3.055 1.00 95.12 167 LEU A O 1
ATOM 1310 N N . GLU A 1 168 ? 17.524 -9.407 2.822 1.00 97.06 168 GLU A N 1
ATOM 1311 C CA . GLU A 1 168 ? 17.886 -8.717 4.063 1.00 97.06 168 GLU A CA 1
ATOM 1312 C C . GLU A 1 168 ? 17.543 -7.226 4.002 1.00 97.06 168 GLU A C 1
ATOM 1314 O O . GLU A 1 168 ? 17.060 -6.666 4.988 1.00 97.06 168 GLU A O 1
ATOM 1319 N N . GLN A 1 169 ? 17.713 -6.591 2.840 1.00 96.75 169 GLN A N 1
ATOM 1320 C CA . GLN A 1 169 ? 17.360 -5.184 2.637 1.00 96.75 169 GLN A CA 1
ATOM 1321 C C . GLN A 1 169 ? 15.855 -4.941 2.816 1.00 96.75 169 GLN A C 1
ATOM 1323 O O . GLN A 1 169 ? 15.465 -4.027 3.547 1.00 96.75 169 GLN A O 1
ATOM 1328 N N . ILE A 1 170 ? 15.011 -5.786 2.210 1.00 96.81 170 ILE A N 1
ATOM 1329 C CA . ILE A 1 170 ? 13.550 -5.693 2.347 1.00 96.81 170 ILE A CA 1
ATOM 1330 C C . ILE A 1 170 ? 13.138 -5.918 3.806 1.00 96.81 170 ILE A C 1
ATOM 1332 O O . ILE A 1 170 ? 12.398 -5.108 4.367 1.00 96.81 170 ILE A O 1
ATOM 1336 N N . ASN A 1 171 ? 13.648 -6.972 4.449 1.00 97.44 171 ASN A N 1
ATOM 1337 C CA . ASN A 1 171 ? 13.311 -7.279 5.842 1.00 97.44 171 ASN A CA 1
ATOM 1338 C C . ASN A 1 171 ? 13.780 -6.183 6.810 1.00 97.44 171 ASN A C 1
ATOM 1340 O O . ASN A 1 171 ? 13.044 -5.809 7.720 1.00 97.44 171 ASN A O 1
ATOM 1344 N N . SER A 1 172 ? 14.963 -5.608 6.589 1.00 97.56 172 SER A N 1
ATOM 1345 C CA . SER A 1 172 ? 15.464 -4.487 7.393 1.00 97.56 172 SER A CA 1
ATOM 1346 C C . SER A 1 172 ? 14.578 -3.252 7.250 1.00 97.56 172 SER A C 1
ATOM 1348 O O . SER A 1 172 ? 14.286 -2.578 8.240 1.00 97.56 172 SER A O 1
ATOM 1350 N N . TRP A 1 173 ? 14.102 -2.961 6.036 1.00 97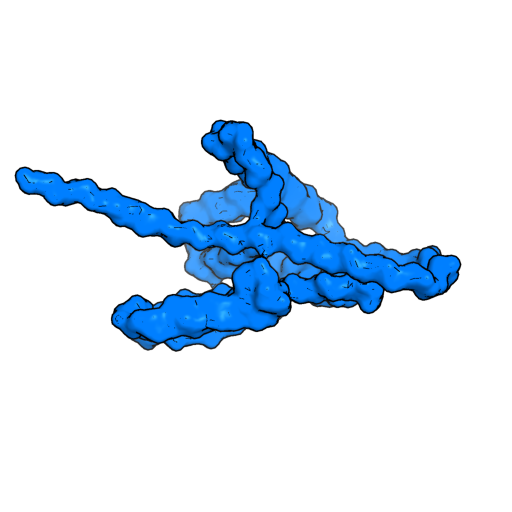.62 173 TRP A N 1
ATOM 1351 C CA . TRP A 1 173 ? 13.148 -1.876 5.823 1.00 97.62 173 TRP A CA 1
ATOM 1352 C C . TRP A 1 173 ? 11.827 -2.132 6.558 1.00 97.62 173 TRP A C 1
ATOM 1354 O O . TRP A 1 173 ? 11.346 -1.238 7.254 1.00 97.62 173 TRP A O 1
ATOM 1364 N N . ILE A 1 174 ? 11.276 -3.351 6.472 1.00 96.31 174 ILE A N 1
ATOM 1365 C CA . ILE A 1 174 ? 10.042 -3.742 7.178 1.00 96.31 174 ILE A CA 1
ATOM 1366 C C . ILE A 1 174 ? 10.212 -3.577 8.692 1.00 96.31 174 ILE A C 1
ATOM 1368 O O . ILE A 1 174 ? 9.384 -2.927 9.338 1.00 96.31 174 ILE A O 1
ATOM 1372 N N . SER A 1 175 ? 11.308 -4.093 9.248 1.00 96.25 175 SER A N 1
ATOM 1373 C CA . SER A 1 175 ? 11.620 -3.973 10.672 1.00 96.25 175 SER A CA 1
ATOM 1374 C C . SER A 1 175 ? 11.676 -2.503 11.094 1.00 96.25 175 SER A C 1
ATOM 1376 O O . SER A 1 175 ? 10.967 -2.076 12.006 1.00 96.25 175 SER A O 1
ATOM 1378 N N . ASN A 1 176 ? 12.403 -1.660 10.360 1.00 95.31 176 ASN A N 1
ATOM 1379 C CA . ASN A 1 176 ? 12.490 -0.229 10.657 1.00 95.31 176 ASN A CA 1
ATOM 1380 C C . ASN A 1 176 ? 11.132 0.489 10.554 1.00 95.31 176 ASN A C 1
ATOM 1382 O O . ASN A 1 176 ? 10.767 1.269 11.442 1.00 95.31 176 ASN A O 1
ATOM 1386 N N . ALA A 1 177 ? 10.355 0.207 9.505 1.00 92.88 177 ALA A N 1
ATOM 1387 C CA . ALA A 1 177 ? 9.038 0.800 9.279 1.00 92.88 177 ALA A CA 1
ATOM 1388 C C . ALA A 1 177 ? 8.015 0.402 10.360 1.00 92.88 177 ALA A C 1
ATOM 1390 O O . ALA A 1 177 ? 7.090 1.165 10.653 1.00 92.88 177 ALA A O 1
ATOM 1391 N N . THR A 1 178 ? 8.202 -0.759 10.993 1.00 91.94 178 THR A N 1
ATOM 1392 C CA . THR A 1 178 ? 7.303 -1.307 12.019 1.00 91.94 178 THR A CA 1
ATOM 1393 C C . THR A 1 178 ? 7.833 -1.167 13.447 1.00 91.94 178 THR A C 1
ATOM 1395 O O . THR A 1 178 ? 7.195 -1.645 14.383 1.00 91.94 178 THR A O 1
ATOM 1398 N N . ASN A 1 179 ? 8.952 -0.463 13.655 1.00 93.56 179 ASN A N 1
ATOM 1399 C CA . ASN A 1 179 ? 9.641 -0.361 14.950 1.00 93.56 179 ASN A CA 1
ATOM 1400 C C . ASN A 1 179 ? 10.059 -1.732 15.523 1.00 93.56 179 ASN A C 1
ATOM 1402 O O . ASN A 1 179 ? 9.894 -1.991 16.719 1.00 93.56 179 ASN A O 1
ATOM 1406 N N . ASN A 1 180 ? 10.606 -2.593 14.667 1.00 94.38 180 ASN A N 1
ATOM 1407 C CA . ASN A 1 180 ? 11.085 -3.944 14.954 1.00 94.38 180 ASN A CA 1
ATOM 1408 C C . ASN A 1 180 ? 9.982 -4.880 15.474 1.00 94.38 180 ASN A C 1
ATOM 1410 O O . ASN A 1 180 ? 10.210 -5.678 16.385 1.00 94.38 180 ASN A O 1
ATOM 1414 N N . LYS A 1 181 ? 8.751 -4.724 14.967 1.00 91.75 181 LYS A N 1
ATOM 1415 C CA . LYS A 1 181 ? 7.603 -5.567 15.346 1.00 91.75 181 LYS A CA 1
ATOM 1416 C C . LYS A 1 181 ? 7.299 -6.662 14.331 1.00 91.75 181 LYS A C 1
ATOM 1418 O O . LYS A 1 181 ? 6.706 -7.663 14.728 1.00 91.75 181 LYS A O 1
ATOM 1423 N N . ILE A 1 182 ? 7.675 -6.447 13.072 1.00 90.44 182 ILE A N 1
ATOM 1424 C CA . ILE A 1 182 ? 7.597 -7.408 11.968 1.00 90.44 182 ILE A CA 1
ATOM 1425 C C . ILE A 1 182 ? 9.001 -7.584 11.408 1.00 90.44 182 ILE A C 1
ATOM 1427 O O . ILE A 1 182 ? 9.674 -6.541 11.246 1.00 90.44 182 ILE A O 1
#

pLDDT: mean 83.0, std 23.13, range [26.45, 98.62]